Protein AF-0000000084979735 (afdb_homodimer)

Secondary structure (DSSP, 8-state):
----EEEEEES--HHHHHHHHHHHHHTTB-EEEEEEESSHHHHHHHHHHH--SEEEEE-TT--S-HHHHHHTTTTS--EEEEEESS--HHHHHHHHHHT--EEEEGGGGGG---HHHHHH-TT-B-STHHHHHHHHHHHHHHHHTT----HHHHHHHHHHTT-STT----------------/----EEEEEES--HHHHHHHHHHHHHTTB-EEEEEEESSHHHHHHHHHHH--SEEEEE-TT--S-HHHHHHTTTTS--EEEEEESS--HHHHHHHHHHT--EEEEGGGGGG---HHHHHH-TT-B-STHHHHHHHHHHHHHHHHTT----HHHHHHHHHHTT-STT----------------

Foldseek 3Di:
DQDAAAEEEELDALVLVLLLLLLCLVQQFHHQAYEYHDHLVRVVVVCVPGVGQEYEYEPAPHPDDVLVSLLVQLVDNHAYEYEHADDDPVRVVSCVVSVHDYYDYPVCSNVDNPVVVCVVRVRRHPPLSNLQSQLVNVVSVVVVVVHDCDPVNSVVSSVVVPNPPDPDPDNRNPHCHPPNPD/DQDAAAEEEELDALVLVLLLLLLCLVQQFHHQAYEYHDHLVRVVVVCVPRVGQEYEYEPAPHPDDVLVSLLVQLVDNHAYEYEHADDDPVRVVSCVVSVHDYYDYPVCSNVDNPVVVCVVRVRRHPPVSNLQSQLVNVVSVVVVVVHDCDPVNSVVSCVVVPNPPDPDPDNRNPHCHDPNPD

Sequence (364 aa):
MLKPIRLLFINVSKKNSIAILNKLIEKNFYINIVNTANNLEEAESFQYEYGYNLVFIDVSHIEEDVFKYINNFNDTEIIWYLLVDQPSYSFMREALQTGVDDVILNNMIKNESFDYLEKIFPDNKLDEALDVNAKLSMMLSNIRDHQEVDNYNIKNILRENGLYKDGRKYYISIVRIDNIVYMLKPIRLLFINVSKKNSIAILNKLIEKNFYINIVNTANNLEEAESFQYEYGYNLVFIDVSHIEEDVFKYINNFNDTEIIWYLLVDQPSYSFMREALQTGVDDVILNNMIKNESFDYLEKIFPDNKLDEALDVNAKLSMMLSNIRDHQEVDNYNIKNI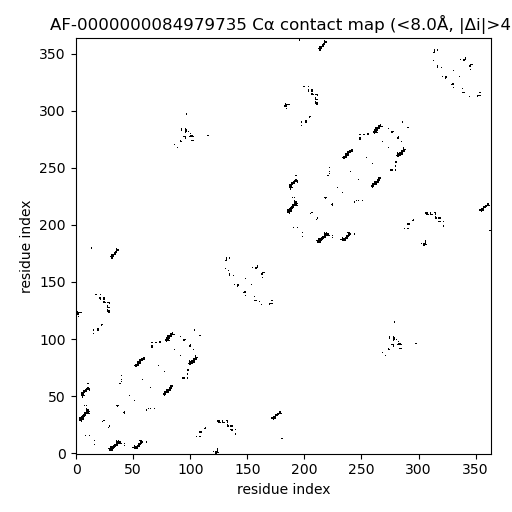LRENGLYKDGRKYYISIVRIDNIVY

Organism: NCBI:txid883114

Nearest PDB structures (foldseek):
  4le2-assembly3_B-2  TM=6.926E-01  e=1.291E-04  Bacillus subtilis subsp. subtilis str. 168
  7ssi-assembly1_C  TM=7.740E-01  e=9.974E-04  Bacillus subtilis subsp. subtilis str. 168
  5iul-assembly1_C  TM=6.660E-01  e=1.852E-04  Bacillus subtilis subsp. subtilis str. 168
  4ldz-assembly1_B  TM=5.872E-01  e=7.077E-05  Bacillus subtilis subsp. subtilis str. 168
  6m8o-assembly1_A  TM=7.819E-01  e=2.458E-03  Staphylococcus aureus

pLDDT: mean 73.72, std 22.9, range [22.72, 98.38]

Structure (mmCIF, N/CA/C/O backbone):
data_AF-0000000084979735-model_v1
#
loop_
_entity.id
_entity.type
_entity.pdbx_description
1 polymer 'Response regulatory domain-containing protein'
#
loop_
_atom_site.group_PDB
_atom_site.id
_atom_site.type_symbol
_atom_site.label_atom_id
_atom_site.label_alt_id
_atom_site.label_comp_id
_atom_site.label_asym_id
_atom_site.label_entity_id
_atom_site.label_seq_id
_atom_site.pdbx_PDB_ins_code
_atom_site.Cartn_x
_atom_site.Cartn_y
_atom_site.Cartn_z
_atom_site.occupancy
_atom_site.B_iso_or_equiv
_atom_site.auth_seq_id
_atom_site.auth_comp_id
_atom_site.auth_asym_id
_atom_site.auth_atom_id
_atom_site.pdbx_PDB_model_num
ATOM 1 N N . MET A 1 1 ? 17.828 -4.066 -19.078 1 46.69 1 MET A N 1
ATOM 2 C CA . MET A 1 1 ? 17.734 -5.523 -19.141 1 46.69 1 MET A CA 1
ATOM 3 C C . MET A 1 1 ? 16.391 -6.008 -18.609 1 46.69 1 MET A C 1
ATOM 5 O O . MET A 1 1 ? 15.875 -5.465 -17.625 1 46.69 1 MET A O 1
ATOM 9 N N . LEU A 1 2 ? 15.656 -6.793 -19.422 1 55.78 2 LEU A N 1
ATOM 10 C CA . LEU A 1 2 ? 14.328 -7.281 -19.047 1 55.78 2 LEU A CA 1
ATOM 11 C C . LEU A 1 2 ? 14.367 -8.016 -17.719 1 55.78 2 LEU A C 1
ATOM 13 O O . LEU A 1 2 ? 15.25 -8.852 -17.484 1 55.78 2 LEU A O 1
ATOM 17 N N . LYS A 1 3 ? 13.758 -7.5 -16.703 1 71.31 3 LYS A N 1
ATOM 18 C CA . LYS A 1 3 ? 13.641 -8.211 -15.438 1 71.31 3 LYS A CA 1
ATOM 19 C C . LYS A 1 3 ? 12.484 -9.195 -15.461 1 71.31 3 LYS A C 1
ATOM 21 O O . LYS A 1 3 ? 11.32 -8.797 -15.516 1 71.31 3 LYS A O 1
ATOM 26 N N . PRO A 1 4 ? 12.867 -10.578 -15.672 1 74.75 4 PRO A N 1
ATOM 27 C CA . PRO A 1 4 ? 11.797 -11.57 -15.75 1 74.75 4 PRO A CA 1
ATOM 28 C C . PRO A 1 4 ? 10.984 -11.664 -14.461 1 74.75 4 PRO A C 1
ATOM 30 O O . PRO A 1 4 ? 11.5 -11.383 -13.375 1 74.75 4 PRO A O 1
ATOM 33 N N . ILE A 1 5 ? 9.75 -12.039 -14.656 1 84.62 5 ILE A N 1
ATOM 34 C CA . ILE A 1 5 ? 8.891 -12.32 -13.508 1 84.62 5 ILE A CA 1
ATOM 35 C C . ILE A 1 5 ? 9.195 -13.727 -12.977 1 84.62 5 ILE A C 1
ATOM 37 O O . ILE A 1 5 ? 9.281 -14.68 -13.75 1 84.62 5 ILE A O 1
ATOM 41 N N . ARG A 1 6 ? 9.492 -13.781 -11.773 1 81.94 6 ARG A N 1
ATOM 42 C CA . ARG A 1 6 ? 9.562 -15.023 -11.008 1 81.94 6 ARG A CA 1
ATOM 43 C C . ARG A 1 6 ? 8.398 -15.141 -10.039 1 81.94 6 ARG A C 1
ATOM 45 O O . ARG A 1 6 ? 8.344 -14.422 -9.039 1 81.94 6 ARG A O 1
ATOM 52 N N . LEU A 1 7 ? 7.5 -16.109 -10.391 1 87.69 7 LEU A N 1
ATOM 53 C CA . LEU A 1 7 ? 6.148 -16.109 -9.844 1 87.69 7 LEU A CA 1
ATOM 54 C C . LEU A 1 7 ? 5.973 -17.25 -8.836 1 87.69 7 LEU A C 1
ATOM 56 O O . LEU A 1 7 ? 6.367 -18.391 -9.109 1 87.69 7 LEU A O 1
ATOM 60 N N . LEU A 1 8 ? 5.441 -16.906 -7.641 1 88.25 8 LEU A N 1
ATOM 61 C CA . LEU A 1 8 ? 5.094 -17.906 -6.633 1 88.25 8 LEU A CA 1
ATOM 62 C C . LEU A 1 8 ? 3.621 -17.797 -6.246 1 88.25 8 LEU A C 1
ATOM 64 O O . LEU A 1 8 ? 3.129 -16.703 -5.953 1 88.25 8 LEU A O 1
ATOM 68 N N . PHE A 1 9 ? 2.941 -18.938 -6.324 1 88.75 9 PHE A N 1
ATOM 69 C CA . PHE A 1 9 ? 1.599 -19.062 -5.773 1 88.75 9 PHE A CA 1
ATOM 70 C C . PHE A 1 9 ? 1.635 -19.75 -4.418 1 88.75 9 PHE A C 1
ATOM 72 O O . PHE A 1 9 ? 2.211 -20.844 -4.285 1 88.75 9 PHE A O 1
ATOM 79 N N . ILE A 1 10 ? 0.975 -19.125 -3.404 1 92.75 10 ILE A N 1
ATOM 80 C CA . ILE A 1 10 ? 0.89 -19.75 -2.088 1 92.75 10 ILE A CA 1
ATOM 81 C C . ILE A 1 10 ? -0.568 -20.062 -1.761 1 92.75 10 ILE A C 1
ATOM 83 O O . ILE A 1 10 ? -1.386 -19.156 -1.599 1 92.75 10 ILE A O 1
ATOM 87 N N . ASN A 1 11 ? -0.952 -21.359 -1.696 1 92 11 ASN A N 1
ATOM 88 C CA . ASN A 1 11 ? -2.281 -21.844 -1.346 1 92 11 ASN A CA 1
ATOM 89 C C . ASN A 1 11 ? -3.326 -21.406 -2.371 1 92 11 ASN A C 1
ATOM 91 O O . ASN A 1 11 ? -4.488 -21.203 -2.027 1 92 11 ASN A O 1
ATOM 95 N N . VAL A 1 12 ? -2.873 -21.141 -3.555 1 89.31 12 VAL A N 1
ATOM 96 C CA . VAL A 1 12 ? -3.793 -20.734 -4.613 1 89.31 12 VAL A CA 1
ATOM 97 C C . VAL A 1 12 ? -4.289 -21.969 -5.359 1 89.31 12 VAL A C 1
ATOM 99 O O . VAL A 1 12 ? -3.51 -22.891 -5.66 1 89.31 12 VAL A O 1
ATOM 102 N N . SER A 1 13 ? -5.559 -22.031 -5.551 1 84.88 13 SER A N 1
ATOM 103 C CA . SER A 1 13 ? -6.109 -23.188 -6.246 1 84.88 13 SER A CA 1
ATOM 104 C C . SER A 1 13 ? -5.562 -23.297 -7.668 1 84.88 13 SER A C 1
ATOM 106 O O . SER A 1 13 ? -5.16 -22.297 -8.258 1 84.88 13 SER A O 1
ATOM 108 N N . LYS A 1 14 ? -5.641 -24.469 -8.133 1 78.06 14 LYS A N 1
ATOM 109 C CA . LYS A 1 14 ? -5.23 -24.703 -9.516 1 78.06 14 LYS A CA 1
ATOM 110 C C . LYS A 1 14 ? -6.02 -23.828 -10.484 1 78.06 14 LYS A C 1
ATOM 112 O O . LYS A 1 14 ? -5.438 -23.188 -11.367 1 78.06 14 LYS A O 1
ATOM 117 N N . LYS A 1 15 ? -7.262 -23.828 -10.242 1 81 15 LYS A N 1
ATOM 118 C CA . LYS A 1 15 ? -8.133 -23.031 -11.102 1 81 15 LYS A CA 1
ATOM 119 C C . LYS A 1 15 ? -7.695 -21.578 -11.141 1 81 15 LYS A C 1
ATOM 121 O O . LYS A 1 15 ? -7.512 -21 -12.211 1 81 15 LYS A O 1
ATOM 126 N N . ASN A 1 16 ? -7.461 -21.016 -9.977 1 88.81 16 ASN A N 1
ATOM 127 C CA . ASN A 1 16 ? -7.109 -19.609 -9.898 1 88.81 16 ASN A CA 1
ATOM 128 C C . ASN A 1 16 ? -5.691 -19.344 -10.406 1 88.81 16 ASN A C 1
ATOM 130 O O . ASN A 1 16 ? -5.438 -18.344 -11.07 1 88.81 16 ASN A O 1
ATOM 134 N N . SER A 1 17 ? -4.762 -20.234 -10.117 1 83.56 17 SER A N 1
ATOM 135 C CA . SER A 1 17 ? -3.395 -20.078 -10.602 1 83.56 17 SER A CA 1
ATOM 136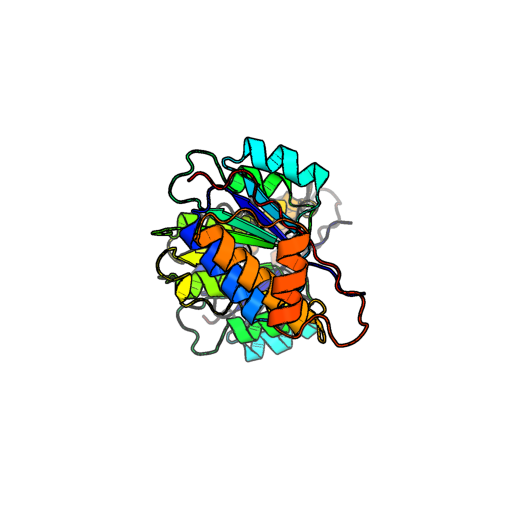 C C . SER A 1 17 ? -3.338 -20.094 -12.125 1 83.56 17 SER A C 1
ATOM 138 O O . SER A 1 17 ? -2.646 -19.281 -12.742 1 83.56 17 SER A O 1
ATOM 140 N N . ILE A 1 18 ? -4.109 -20.938 -12.758 1 77.19 18 ILE A N 1
ATOM 141 C CA . ILE A 1 18 ? -4.156 -21.047 -14.219 1 77.19 18 ILE A CA 1
ATOM 142 C C . ILE A 1 18 ? -4.785 -19.797 -14.805 1 77.19 18 ILE A C 1
ATOM 144 O O . ILE A 1 18 ? -4.277 -19.234 -15.789 1 77.19 18 ILE A O 1
ATOM 148 N N . ALA A 1 19 ? -5.859 -19.391 -14.172 1 82.38 19 ALA A N 1
ATOM 149 C CA . ALA A 1 19 ? -6.523 -18.188 -14.648 1 82.38 19 ALA A CA 1
ATOM 150 C C . ALA A 1 19 ? -5.578 -16.984 -14.625 1 82.38 19 ALA A C 1
ATOM 152 O O . ALA A 1 19 ? -5.504 -16.219 -15.594 1 82.38 19 ALA A O 1
ATOM 153 N N . ILE A 1 20 ? -4.809 -16.828 -13.547 1 89.12 20 ILE A N 1
ATOM 154 C CA . ILE A 1 20 ? -3.877 -15.719 -13.398 1 89.12 20 ILE A CA 1
ATOM 155 C C . ILE A 1 20 ? -2.744 -15.852 -14.414 1 89.12 20 ILE A C 1
ATOM 157 O O . ILE A 1 20 ? -2.416 -14.891 -15.109 1 89.12 20 ILE A O 1
ATOM 161 N N . LEU A 1 21 ? -2.271 -16.984 -14.508 1 80.69 21 LEU A N 1
ATOM 162 C CA . LEU A 1 21 ? -1.17 -17.234 -15.43 1 80.69 21 LEU A CA 1
ATOM 163 C C . LEU A 1 21 ? -1.592 -16.938 -16.875 1 80.69 21 LEU A C 1
ATOM 165 O O . LEU A 1 21 ? -0.856 -16.281 -17.609 1 80.69 21 LEU A O 1
ATOM 169 N N . ASN A 1 22 ? -2.752 -17.438 -17.219 1 76.38 22 ASN A N 1
ATOM 170 C CA . ASN A 1 22 ? -3.258 -17.188 -18.562 1 76.38 22 ASN A CA 1
ATOM 171 C C . ASN A 1 22 ? -3.326 -15.688 -18.859 1 76.38 22 ASN A C 1
ATOM 173 O O . ASN A 1 22 ? -2.934 -15.242 -19.938 1 76.38 22 ASN A O 1
ATOM 177 N N . LYS A 1 23 ? -3.791 -14.961 -17.906 1 83.19 23 LYS A N 1
ATOM 178 C CA . LYS A 1 23 ? -3.908 -13.516 -18.078 1 83.19 23 LYS A CA 1
ATOM 179 C C . LYS A 1 23 ? -2.535 -12.867 -18.219 1 83.19 23 LYS A C 1
ATOM 181 O O . LYS A 1 23 ? -2.348 -11.969 -19.047 1 83.19 23 LYS A O 1
ATOM 186 N N . LEU A 1 24 ? -1.623 -13.305 -17.422 1 83.5 24 LEU A N 1
ATOM 187 C CA . LEU A 1 24 ? -0.278 -12.742 -17.484 1 83.5 24 LEU A CA 1
ATOM 188 C C . LEU A 1 24 ? 0.38 -13.055 -18.828 1 83.5 24 LEU A C 1
ATOM 190 O O . LEU A 1 24 ? 1.052 -12.203 -19.406 1 83.5 24 LEU A O 1
ATOM 194 N N . ILE A 1 25 ? 0.119 -14.219 -19.297 1 74.56 25 ILE A N 1
ATOM 195 C CA . ILE A 1 25 ? 0.654 -14.633 -20.578 1 74.56 25 ILE A CA 1
ATOM 196 C C . ILE A 1 25 ? 0.014 -13.812 -21.703 1 74.56 25 ILE A C 1
ATOM 198 O O . ILE A 1 25 ? 0.705 -13.336 -22.594 1 74.56 25 ILE A O 1
ATOM 202 N N . GLU A 1 26 ? -1.288 -13.703 -21.625 1 73.88 26 GLU A N 1
ATOM 203 C CA . GLU A 1 26 ? -2.012 -12.914 -22.625 1 73.88 26 GLU A CA 1
ATOM 204 C C . GLU A 1 26 ? -1.469 -11.492 -22.688 1 73.88 26 GLU A C 1
ATOM 206 O O . GLU A 1 26 ? -1.464 -10.875 -23.766 1 73.88 26 GLU A O 1
ATOM 211 N N . LYS A 1 27 ? -0.955 -11.008 -21.594 1 80.75 27 LYS A N 1
ATOM 212 C CA . LYS A 1 27 ? -0.423 -9.648 -21.531 1 80.75 27 LYS A CA 1
ATOM 213 C C . LYS A 1 27 ? 1.045 -9.617 -21.938 1 80.75 27 LYS A C 1
ATOM 215 O O . LYS A 1 27 ? 1.684 -8.562 -21.906 1 80.75 27 LYS A O 1
ATOM 220 N N . ASN A 1 28 ? 1.572 -10.719 -22.25 1 75.38 28 ASN A N 1
ATOM 221 C CA . ASN A 1 28 ? 2.922 -10.883 -22.781 1 75.38 28 ASN A CA 1
ATOM 222 C C . ASN A 1 28 ? 3.98 -10.57 -21.719 1 75.38 28 ASN A C 1
ATOM 224 O O . ASN A 1 28 ? 5.02 -9.992 -22.031 1 75.38 28 ASN A O 1
ATOM 228 N N . PHE A 1 29 ? 3.717 -10.898 -20.484 1 79.94 29 PHE A N 1
ATOM 229 C CA . PHE A 1 29 ? 4.738 -10.789 -19.453 1 79.94 29 PHE A CA 1
ATOM 230 C C . PHE A 1 29 ? 5.793 -11.875 -19.625 1 79.94 29 PHE A C 1
ATOM 232 O O . PHE A 1 29 ? 5.469 -13.023 -19.938 1 79.94 29 PHE A O 1
ATOM 239 N N . TYR A 1 30 ? 7.02 -11.531 -19.469 1 74.38 30 TYR A N 1
ATOM 240 C CA . TYR A 1 30 ? 8.102 -12.508 -19.438 1 74.38 30 TYR A CA 1
ATOM 241 C C . TYR A 1 30 ? 8.211 -13.172 -18.078 1 74.38 30 TYR A C 1
ATOM 243 O O . TYR A 1 30 ? 8.641 -12.547 -17.109 1 74.38 30 TYR A O 1
ATOM 251 N N . ILE A 1 31 ? 7.754 -14.438 -18.078 1 76.06 31 ILE A N 1
ATOM 252 C CA . ILE A 1 31 ? 7.758 -15.219 -16.859 1 76.06 31 ILE A CA 1
ATOM 253 C C . ILE A 1 31 ? 8.742 -16.375 -16.984 1 76.06 31 ILE A C 1
ATOM 255 O O . ILE A 1 31 ? 8.617 -17.219 -17.891 1 76.06 31 ILE A O 1
ATOM 259 N N . ASN A 1 32 ? 9.688 -16.422 -16.078 1 66.62 32 ASN A N 1
ATOM 260 C CA . ASN A 1 32 ? 10.688 -17.453 -16.266 1 66.62 32 ASN A CA 1
ATOM 261 C C . ASN A 1 32 ? 10.586 -18.547 -15.219 1 66.62 32 ASN A C 1
ATOM 263 O O . ASN A 1 32 ? 11.102 -19.656 -15.406 1 66.62 32 ASN A O 1
ATOM 267 N N . ILE A 1 33 ? 9.977 -18.203 -14.031 1 69.69 33 ILE A N 1
ATOM 268 C CA . ILE A 1 33 ? 9.773 -19.188 -12.977 1 69.69 33 ILE A CA 1
ATOM 269 C C . ILE A 1 33 ? 8.336 -19.094 -12.453 1 69.69 33 ILE A C 1
ATOM 271 O O . ILE A 1 33 ? 7.805 -18 -12.266 1 69.69 33 ILE A O 1
ATOM 275 N N . VAL A 1 34 ? 7.711 -20.266 -12.391 1 79.06 34 VAL A N 1
ATOM 276 C CA . VAL A 1 34 ? 6.414 -20.375 -11.727 1 79.06 34 VAL A CA 1
ATOM 277 C C . VAL A 1 34 ? 6.438 -21.531 -10.742 1 79.06 34 VAL A C 1
ATOM 279 O O . VAL A 1 34 ? 6.711 -22.672 -11.125 1 79.06 34 VAL A O 1
ATOM 282 N N . ASN A 1 35 ? 6.18 -21.234 -9.445 1 77.06 35 ASN A N 1
ATOM 283 C CA . ASN A 1 35 ? 6.078 -22.281 -8.43 1 77.06 35 ASN A CA 1
ATOM 284 C C . ASN A 1 35 ? 4.832 -22.125 -7.566 1 77.06 35 ASN A C 1
ATOM 286 O O . ASN A 1 35 ? 4.25 -21.031 -7.516 1 77.06 35 ASN A O 1
ATOM 290 N N . THR A 1 36 ? 4.441 -23.266 -7.012 1 81.75 36 THR A N 1
ATOM 291 C CA . THR A 1 36 ? 3.332 -23.266 -6.066 1 81.75 36 THR A CA 1
ATOM 292 C C . THR A 1 36 ? 3.779 -23.812 -4.711 1 81.75 36 THR A C 1
ATOM 294 O O . THR A 1 36 ? 4.562 -24.766 -4.648 1 81.75 36 THR A O 1
ATOM 297 N N . ALA A 1 37 ? 3.363 -23.156 -3.656 1 82.94 37 ALA A N 1
ATOM 298 C CA . ALA A 1 37 ? 3.535 -23.656 -2.291 1 82.94 37 ALA A CA 1
ATOM 299 C C . ALA A 1 37 ? 2.184 -23.891 -1.619 1 82.94 37 ALA A C 1
ATOM 301 O O . ALA A 1 37 ? 1.257 -23.094 -1.783 1 82.94 37 ALA A O 1
ATOM 302 N N . ASN A 1 38 ? 2.135 -24.891 -0.816 1 82.06 38 ASN A N 1
ATOM 303 C CA . ASN A 1 38 ? 0.86 -25.266 -0.214 1 82.06 38 ASN A CA 1
ATOM 304 C C . ASN A 1 38 ? 0.655 -24.594 1.135 1 82.06 38 ASN A C 1
ATOM 306 O O . ASN A 1 38 ? -0.429 -24.656 1.716 1 82.06 38 ASN A O 1
ATOM 310 N N . ASN A 1 39 ? 1.63 -24.031 1.675 1 88.56 39 ASN A N 1
ATOM 311 C CA . ASN A 1 39 ? 1.581 -23.297 2.926 1 88.56 39 ASN A CA 1
ATOM 312 C C . ASN A 1 39 ? 2.734 -22.297 3.031 1 88.56 39 ASN A C 1
ATOM 314 O O . ASN A 1 39 ? 3.617 -22.266 2.17 1 88.56 39 ASN A O 1
ATOM 318 N N . LEU A 1 40 ? 2.768 -21.5 4.078 1 93.81 40 LEU A N 1
ATOM 319 C CA . LEU A 1 40 ? 3.754 -20.438 4.23 1 93.81 40 LEU A CA 1
ATOM 320 C C . LEU A 1 40 ? 5.133 -21 4.523 1 93.81 40 LEU A C 1
ATOM 322 O O . LEU A 1 40 ? 6.148 -20.453 4.098 1 93.81 40 LEU A O 1
ATOM 326 N N . GLU A 1 41 ? 5.113 -22.109 5.227 1 88.25 41 GLU A N 1
ATOM 327 C CA . GLU A 1 41 ? 6.391 -22.734 5.543 1 88.25 41 GLU A CA 1
ATOM 328 C C . GLU A 1 41 ? 7.105 -23.203 4.281 1 88.25 41 GLU A C 1
ATOM 330 O O . GLU A 1 41 ? 8.289 -22.922 4.09 1 88.25 41 GLU A O 1
ATOM 335 N N . GLU A 1 42 ? 6.426 -23.891 3.451 1 84.31 42 GLU A N 1
ATOM 336 C CA . GLU A 1 42 ? 6.973 -24.328 2.17 1 84.31 42 GLU A CA 1
ATOM 337 C C . GLU A 1 42 ? 7.395 -23.141 1.314 1 84.31 42 GLU A C 1
ATOM 339 O O . GLU A 1 42 ? 8.453 -23.172 0.685 1 84.31 42 GLU A O 1
ATOM 344 N N . ALA A 1 43 ? 6.605 -22.094 1.335 1 90.06 43 ALA A N 1
ATOM 345 C CA . ALA A 1 43 ? 6.898 -20.891 0.564 1 90.06 43 ALA A CA 1
ATOM 346 C C . ALA A 1 43 ? 8.203 -20.25 1.027 1 90.06 43 ALA A C 1
ATOM 348 O O . ALA A 1 43 ? 9 -19.797 0.207 1 90.06 43 ALA A O 1
ATOM 349 N N . GLU A 1 44 ? 8.391 -20.188 2.326 1 89.44 44 GLU A N 1
ATOM 350 C CA . GLU A 1 44 ? 9.609 -19.594 2.885 1 89.44 44 GLU A CA 1
ATOM 351 C C . GLU A 1 44 ? 10.852 -20.328 2.404 1 89.44 44 GLU A C 1
ATOM 353 O O . GLU A 1 44 ? 11.867 -19.703 2.086 1 89.44 44 GLU A O 1
ATOM 358 N N . SER A 1 45 ? 10.789 -21.609 2.309 1 82.62 45 SER A N 1
ATOM 359 C CA . SER A 1 45 ? 11.914 -22.422 1.831 1 82.62 45 SER A CA 1
ATOM 360 C C . SER A 1 45 ? 12.234 -22.109 0.372 1 82.62 45 SER A C 1
ATOM 362 O O . SER A 1 45 ? 13.398 -22.062 -0.018 1 82.62 45 SER A O 1
ATOM 364 N N . PHE A 1 46 ? 11.203 -21.781 -0.448 1 81.62 46 PHE A N 1
ATOM 365 C CA . PHE A 1 46 ? 11.359 -21.484 -1.866 1 81.62 46 PHE A CA 1
ATOM 366 C C . PHE A 1 46 ? 11.938 -20.094 -2.062 1 81.62 46 PHE A C 1
ATOM 368 O O . PHE A 1 46 ? 12.734 -19.875 -2.979 1 81.62 46 PHE A O 1
ATOM 375 N N . GLN A 1 47 ? 11.523 -19.125 -1.285 1 79.81 47 GLN A N 1
ATOM 376 C CA . GLN A 1 47 ? 11.859 -17.719 -1.479 1 79.81 47 GLN A CA 1
ATOM 377 C C . GLN A 1 47 ? 13.367 -17.5 -1.419 1 79.81 47 GLN A C 1
ATOM 379 O O . GLN A 1 47 ? 13.914 -16.719 -2.197 1 79.81 47 GLN A O 1
ATOM 384 N N . TYR A 1 48 ? 14 -18.125 -0.621 1 76.5 48 TYR A N 1
ATOM 385 C CA . TYR A 1 48 ? 15.445 -18 -0.473 1 76.5 48 TYR A CA 1
ATOM 386 C C . TYR A 1 48 ? 16.172 -18.641 -1.655 1 76.5 48 TYR A C 1
ATOM 388 O O . TYR A 1 48 ? 17.281 -18.219 -2.01 1 76.5 48 TYR A O 1
ATOM 396 N N . GLU A 1 49 ? 15.539 -19.516 -2.357 1 71 49 GLU A N 1
ATOM 397 C CA . GLU A 1 49 ? 16.172 -20.297 -3.422 1 71 49 GLU A CA 1
ATOM 398 C C . GLU A 1 49 ? 15.977 -19.625 -4.781 1 71 49 GLU A C 1
ATOM 400 O O . GLU A 1 49 ? 16.906 -19.594 -5.602 1 71 49 GLU A O 1
ATOM 405 N N . TYR A 1 50 ? 14.82 -18.984 -5.016 1 74.75 50 TYR A N 1
ATOM 406 C CA . TYR A 1 50 ? 14.477 -18.641 -6.395 1 74.75 50 TYR A CA 1
ATOM 407 C C . TYR A 1 50 ? 14.312 -17.141 -6.551 1 74.75 50 TYR A C 1
ATOM 409 O O . TYR A 1 50 ? 14.25 -16.625 -7.672 1 74.75 50 TYR A O 1
ATOM 417 N N . GLY A 1 51 ? 14.219 -16.391 -5.52 1 81.12 51 GLY A N 1
ATOM 418 C CA . GLY A 1 51 ? 14.156 -14.938 -5.598 1 81.12 51 GLY A CA 1
ATOM 419 C C . GLY A 1 51 ? 12.898 -14.438 -6.281 1 81.12 51 GLY A C 1
ATOM 420 O O . GLY A 1 51 ? 12.969 -13.625 -7.203 1 81.12 51 GLY A O 1
ATOM 421 N N . TYR A 1 52 ? 11.781 -14.898 -5.902 1 88.5 52 TYR A N 1
ATOM 422 C CA . TYR A 1 52 ? 10.508 -14.477 -6.465 1 88.5 52 TYR A CA 1
ATOM 423 C C . TYR A 1 52 ? 10.336 -12.961 -6.355 1 88.5 52 TYR A C 1
ATOM 425 O O . TYR A 1 52 ? 10.766 -12.352 -5.371 1 88.5 52 TYR A O 1
ATOM 433 N N . ASN A 1 53 ? 9.719 -12.43 -7.41 1 93.5 53 ASN A N 1
ATOM 434 C CA . ASN A 1 53 ? 9.469 -10.992 -7.352 1 93.5 53 ASN A CA 1
ATOM 435 C C . ASN A 1 53 ? 7.984 -10.672 -7.516 1 93.5 53 ASN A C 1
ATOM 437 O O . ASN A 1 53 ? 7.586 -9.508 -7.48 1 93.5 53 ASN A O 1
ATOM 441 N N . LEU A 1 54 ? 7.176 -11.68 -7.727 1 95.62 54 LEU A N 1
ATOM 442 C CA . LEU A 1 54 ? 5.719 -11.586 -7.738 1 95.62 54 LEU A CA 1
ATOM 443 C C . LEU A 1 54 ? 5.09 -12.773 -7.012 1 95.62 54 LEU A C 1
ATOM 445 O O . LEU A 1 54 ? 5.352 -13.922 -7.359 1 95.62 54 LEU A O 1
ATOM 449 N N . VAL A 1 55 ? 4.273 -12.5 -5.996 1 96.25 55 VAL A N 1
ATOM 450 C CA . VAL A 1 55 ? 3.705 -13.57 -5.172 1 96.25 55 VAL A CA 1
ATOM 451 C C . VAL A 1 55 ? 2.201 -13.359 -5.016 1 96.25 55 VAL A C 1
ATOM 453 O O . VAL A 1 55 ? 1.753 -12.25 -4.707 1 96.25 55 VAL A O 1
ATOM 456 N N . PHE A 1 56 ? 1.457 -14.414 -5.32 1 96.62 56 PHE A N 1
ATOM 457 C CA . PHE A 1 56 ? 0.032 -14.461 -5.016 1 96.62 56 PHE A CA 1
ATOM 458 C C . PHE A 1 56 ? -0.236 -15.375 -3.82 1 96.62 56 PHE A C 1
ATOM 460 O O . PHE A 1 56 ? 0.267 -16.5 -3.764 1 96.62 56 PHE A O 1
ATOM 467 N N . ILE A 1 57 ? -1.04 -14.906 -2.836 1 97.75 57 ILE A N 1
ATOM 468 C CA . ILE A 1 57 ? -1.43 -15.703 -1.678 1 97.75 57 ILE A CA 1
ATOM 469 C C . ILE A 1 57 ? -2.951 -15.734 -1.564 1 97.75 57 ILE A C 1
ATOM 471 O O . ILE A 1 57 ? -3.605 -14.688 -1.55 1 97.75 57 ILE A O 1
ATOM 475 N N . ASP A 1 58 ? -3.482 -16.891 -1.58 1 97.38 58 ASP A N 1
ATOM 476 C CA . ASP A 1 58 ? -4.887 -17.031 -1.205 1 97.38 58 ASP A CA 1
ATOM 477 C C . ASP A 1 58 ? -5.047 -17.078 0.313 1 97.38 58 ASP A C 1
ATOM 479 O O . ASP A 1 58 ? -4.703 -18.078 0.943 1 97.38 58 ASP A O 1
ATOM 483 N N . VAL A 1 59 ? -5.664 -16.031 0.898 1 96.88 59 VAL A N 1
ATOM 484 C CA . VAL A 1 59 ? -5.656 -15.867 2.35 1 96.88 59 VAL A CA 1
ATOM 485 C C . VAL A 1 59 ? -6.961 -16.406 2.934 1 96.88 59 VAL A C 1
ATOM 487 O O . VAL A 1 59 ? -7.125 -16.469 4.156 1 96.88 59 VAL A O 1
ATOM 490 N N . SER A 1 60 ? -7.926 -16.734 2.17 1 90.25 60 SER A N 1
ATOM 491 C CA . SER A 1 60 ? -9.258 -17.094 2.65 1 90.25 60 SER A CA 1
ATOM 492 C C . SER A 1 60 ? -9.227 -18.359 3.492 1 90.25 60 SER A C 1
ATOM 494 O O . SER A 1 60 ? -10 -18.516 4.438 1 90.25 60 SER A O 1
ATOM 496 N N . HIS A 1 61 ? -8.281 -19.281 3.359 1 82.44 61 HIS A N 1
ATOM 497 C CA . HIS A 1 61 ? -8.281 -20.531 4.117 1 82.44 61 HIS A CA 1
ATOM 498 C C . HIS A 1 61 ? -6.934 -20.766 4.797 1 82.44 61 HIS A C 1
ATOM 500 O O . HIS A 1 61 ? -6.523 -21.906 4.996 1 82.44 61 HIS A O 1
ATOM 506 N N . ILE A 1 62 ? -6.254 -19.734 5 1 87.19 62 ILE A N 1
ATOM 507 C CA . ILE A 1 62 ? -4.984 -19.828 5.711 1 87.19 62 ILE A CA 1
ATOM 508 C C . ILE A 1 62 ? -5.172 -19.406 7.164 1 87.19 62 ILE A C 1
ATOM 510 O O . ILE A 1 62 ? -5.789 -18.375 7.441 1 87.19 62 ILE A O 1
ATOM 514 N N . GLU A 1 63 ? -4.781 -20.156 8.125 1 81.81 63 GLU A N 1
ATOM 515 C CA . GLU A 1 63 ? -4.898 -19.844 9.547 1 81.81 63 GLU A CA 1
ATOM 516 C C . GLU A 1 63 ? -3.73 -18.984 10.023 1 81.81 63 GLU A C 1
ATOM 518 O O . GLU A 1 63 ? -3.869 -18.219 10.969 1 81.81 63 GLU A O 1
ATOM 523 N N . GLU A 1 64 ? -2.623 -19.078 9.305 1 88.56 64 GLU A N 1
ATOM 524 C CA . GLU A 1 64 ? -1.414 -18.359 9.695 1 88.56 64 GLU A CA 1
ATOM 525 C C . GLU A 1 64 ? -1.559 -16.859 9.453 1 88.56 64 GLU A C 1
ATOM 527 O O . GLU A 1 64 ? -2.424 -16.422 8.68 1 88.56 64 GLU A O 1
ATOM 532 N N . ASP A 1 65 ? -0.742 -16.094 10.141 1 94.06 65 ASP A N 1
ATOM 533 C CA . ASP A 1 65 ? -0.706 -14.648 9.977 1 94.06 65 ASP A CA 1
ATOM 534 C C . ASP A 1 65 ? 0.065 -14.258 8.719 1 94.06 65 ASP A C 1
ATOM 536 O O . ASP A 1 65 ? 1.287 -14.102 8.758 1 94.06 65 ASP A O 1
ATOM 540 N N . VAL A 1 66 ? -0.628 -14.07 7.703 1 96.88 66 VAL A N 1
ATOM 541 C CA . VAL A 1 66 ? -0.066 -13.781 6.387 1 96.88 66 VAL A CA 1
ATOM 542 C C . VAL A 1 66 ? 0.7 -12.461 6.434 1 96.88 66 VAL A C 1
ATOM 544 O O . VAL A 1 66 ? 1.748 -12.32 5.801 1 96.88 66 VAL A O 1
ATOM 547 N N . PHE A 1 67 ? 0.212 -11.531 7.211 1 97.38 67 PHE A N 1
ATOM 548 C CA . PHE A 1 67 ? 0.864 -10.227 7.273 1 97.38 67 PHE A CA 1
ATOM 549 C C . PHE A 1 67 ? 2.207 -10.328 7.988 1 97.38 67 PHE A C 1
ATOM 551 O O . PHE A 1 67 ? 3.172 -9.664 7.602 1 97.38 67 PHE A O 1
ATOM 558 N N . LYS A 1 68 ? 2.227 -11.133 8.984 1 96 68 LYS A N 1
ATOM 559 C CA . LYS A 1 68 ? 3.506 -11.406 9.633 1 96 68 LYS A CA 1
ATOM 560 C C . LYS A 1 68 ? 4.496 -12.031 8.656 1 96 68 LYS A C 1
ATOM 562 O O . LYS A 1 68 ? 5.676 -11.672 8.641 1 96 68 LYS A O 1
ATOM 567 N N . TYR A 1 69 ? 4.016 -13 7.91 1 95.94 69 TYR A N 1
ATOM 568 C CA . TYR A 1 69 ? 4.832 -13.648 6.887 1 95.94 69 TYR A CA 1
ATOM 569 C C . TYR A 1 69 ? 5.395 -12.625 5.91 1 95.94 69 TYR A C 1
ATOM 571 O O . TYR A 1 69 ? 6.602 -12.609 5.645 1 95.94 69 TYR A O 1
ATOM 579 N N . ILE A 1 70 ? 4.562 -11.711 5.371 1 96.75 70 ILE A N 1
ATOM 580 C CA . ILE A 1 70 ? 4.957 -10.719 4.383 1 96.75 70 ILE A CA 1
ATOM 581 C C . ILE A 1 70 ? 5.961 -9.75 5 1 96.75 70 ILE A C 1
ATOM 583 O O . ILE A 1 70 ? 6.93 -9.344 4.348 1 96.75 70 ILE A O 1
ATOM 587 N N . ASN A 1 71 ? 5.773 -9.422 6.254 1 95.38 71 ASN A N 1
ATOM 588 C CA . ASN A 1 71 ? 6.637 -8.477 6.961 1 95.38 71 ASN A CA 1
ATOM 589 C C . ASN A 1 71 ? 8.078 -8.984 7.031 1 95.38 71 ASN A C 1
ATOM 591 O O . ASN A 1 71 ? 9.016 -8.188 7.133 1 95.38 71 ASN A O 1
ATOM 595 N N . ASN A 1 72 ? 8.25 -10.266 6.969 1 93.25 72 ASN A N 1
ATOM 596 C CA . ASN A 1 72 ? 9.586 -10.844 6.984 1 93.25 72 ASN A CA 1
ATOM 597 C C . ASN A 1 72 ? 10.375 -10.477 5.73 1 93.25 72 ASN A C 1
ATOM 599 O O . ASN A 1 72 ? 11.594 -10.625 5.691 1 93.25 72 ASN A O 1
ATOM 603 N N . PHE A 1 73 ? 9.664 -9.93 4.742 1 93.25 73 PHE A N 1
ATOM 604 C CA . PHE A 1 73 ? 10.305 -9.625 3.465 1 93.25 73 PHE A CA 1
ATOM 605 C C . PHE A 1 73 ? 10.219 -8.133 3.158 1 93.25 73 PHE A C 1
ATOM 607 O O . PHE A 1 73 ? 10.258 -7.734 1.994 1 93.25 73 PHE A O 1
ATOM 614 N N . ASN A 1 74 ? 10.062 -7.281 4.148 1 88.94 74 ASN A N 1
ATOM 615 C CA . ASN A 1 74 ? 9.844 -5.848 3.988 1 88.94 74 ASN A CA 1
ATOM 616 C C . ASN A 1 74 ? 11.055 -5.156 3.379 1 88.94 74 ASN A C 1
ATOM 618 O O . ASN A 1 74 ? 10.953 -4.035 2.885 1 88.94 74 ASN A O 1
ATOM 622 N N . ASP A 1 75 ? 12.164 -5.785 3.361 1 88.19 75 ASP A N 1
ATOM 623 C CA . ASP A 1 75 ? 13.375 -5.215 2.783 1 88.19 75 ASP A CA 1
ATOM 624 C C . ASP A 1 75 ? 13.531 -5.629 1.323 1 88.19 75 ASP A C 1
ATOM 626 O O . ASP A 1 75 ? 14.547 -5.324 0.694 1 88.19 75 ASP A O 1
ATOM 630 N N . THR A 1 76 ? 12.539 -6.273 0.788 1 90.38 76 THR A N 1
ATOM 631 C CA . THR A 1 76 ? 12.586 -6.73 -0.596 1 90.38 76 THR A CA 1
ATOM 632 C C . THR A 1 76 ? 11.625 -5.922 -1.465 1 90.38 76 THR A C 1
ATOM 634 O O . THR A 1 76 ? 10.859 -5.105 -0.955 1 90.38 76 THR A O 1
ATOM 637 N N . GLU A 1 77 ? 11.742 -6.152 -2.752 1 90.94 77 GLU A N 1
ATOM 638 C CA . GLU A 1 77 ? 10.875 -5.465 -3.705 1 90.94 77 GLU A CA 1
ATOM 639 C C . GLU A 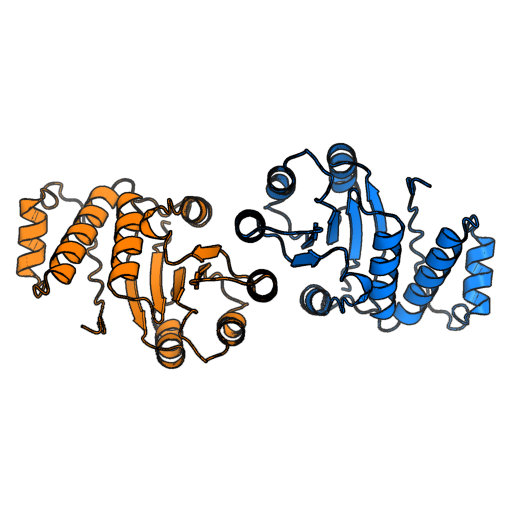1 77 ? 9.797 -6.395 -4.238 1 90.94 77 GLU A C 1
ATOM 641 O O . GLU A 1 77 ? 9.25 -6.168 -5.32 1 90.94 77 GLU A O 1
ATOM 646 N N . ILE A 1 78 ? 9.547 -7.402 -3.486 1 95.94 78 ILE A N 1
ATOM 647 C CA . ILE A 1 78 ? 8.547 -8.375 -3.918 1 95.94 78 ILE A CA 1
ATOM 648 C C . ILE A 1 78 ? 7.188 -7.695 -4.039 1 95.94 78 ILE A C 1
ATOM 650 O O . ILE A 1 78 ? 6.805 -6.895 -3.182 1 95.94 78 ILE A O 1
ATOM 654 N N . ILE A 1 79 ? 6.492 -8 -5.133 1 97.06 79 ILE A N 1
ATOM 655 C CA . ILE A 1 79 ? 5.117 -7.559 -5.344 1 97.06 79 ILE A CA 1
ATOM 656 C C . ILE A 1 79 ? 4.152 -8.586 -4.758 1 97.06 79 ILE A C 1
ATOM 658 O O . ILE A 1 79 ? 4.18 -9.758 -5.137 1 97.06 79 ILE A O 1
ATOM 662 N N . TRP A 1 80 ? 3.287 -8.133 -3.832 1 97.88 80 TRP A N 1
ATOM 663 C CA . TRP A 1 80 ? 2.395 -9.031 -3.107 1 97.88 80 TRP A CA 1
ATOM 664 C C . TRP A 1 80 ? 0.95 -8.836 -3.557 1 97.88 80 TRP A C 1
ATOM 666 O O . TRP A 1 80 ? 0.414 -7.727 -3.492 1 97.88 80 TRP A O 1
ATOM 676 N N . TYR A 1 81 ? 0.4 -9.906 -4.016 1 98.38 81 TYR A N 1
ATOM 677 C CA . TYR A 1 81 ? -1.03 -9.961 -4.293 1 98.38 81 TYR A CA 1
ATOM 678 C C . TYR A 1 81 ? -1.738 -10.898 -3.318 1 98.38 81 TYR A C 1
ATOM 680 O O . TYR A 1 81 ? -1.328 -12.047 -3.139 1 98.38 81 TYR A O 1
ATOM 688 N N . LEU A 1 82 ? -2.793 -10.391 -2.664 1 98.38 82 LEU A N 1
ATOM 689 C CA . LEU A 1 82 ? -3.625 -11.242 -1.827 1 98.38 82 LEU A CA 1
ATOM 690 C C . LEU A 1 82 ? -4.957 -11.539 -2.506 1 98.38 82 LEU A C 1
ATOM 692 O O . LEU A 1 82 ? -5.566 -10.641 -3.102 1 98.38 82 LEU A O 1
ATOM 696 N N . LEU A 1 83 ? -5.297 -12.781 -2.518 1 98 83 LEU A N 1
ATOM 697 C CA . LEU A 1 83 ? -6.605 -13.242 -2.977 1 98 83 LEU A CA 1
ATOM 698 C C . LEU A 1 83 ? -7.512 -13.57 -1.794 1 98 83 LEU A C 1
ATOM 700 O O . LEU A 1 83 ? -7.086 -14.227 -0.842 1 98 83 LEU A O 1
ATOM 704 N N . VAL A 1 84 ? -8.781 -13.055 -1.816 1 97.44 84 VAL A N 1
ATOM 705 C CA . VAL A 1 84 ? -9.641 -13.195 -0.645 1 97.44 84 VAL A CA 1
ATOM 706 C C . VAL A 1 84 ? -11.102 -13.195 -1.073 1 97.44 84 VAL A C 1
ATOM 708 O O . VAL A 1 84 ? -11.453 -12.625 -2.109 1 97.44 84 VAL A O 1
ATOM 711 N N . ASP A 1 85 ? -11.898 -13.898 -0.352 1 96.5 85 ASP A N 1
ATOM 712 C CA . ASP A 1 85 ? -13.32 -13.984 -0.686 1 96.5 85 ASP A CA 1
ATOM 713 C C . ASP A 1 85 ? -14.07 -12.734 -0.217 1 96.5 85 ASP A C 1
ATOM 715 O O . ASP A 1 85 ? -14.883 -12.18 -0.955 1 96.5 85 ASP A O 1
ATOM 719 N N . GLN A 1 86 ? -13.852 -12.258 0.977 1 94.44 86 GLN A N 1
ATOM 720 C CA . GLN A 1 86 ? -14.594 -11.164 1.599 1 94.44 86 GLN A CA 1
ATOM 721 C C . GLN A 1 86 ? -13.695 -10.336 2.502 1 94.44 86 GLN A C 1
ATOM 723 O O . GLN A 1 86 ? -13.688 -10.508 3.723 1 94.44 86 GLN A O 1
ATOM 728 N N . PRO A 1 87 ? -12.969 -9.359 1.906 1 95.5 87 PRO A N 1
ATOM 729 C CA . PRO A 1 87 ? -12.07 -8.578 2.76 1 95.5 87 PRO A CA 1
ATOM 730 C C . PRO A 1 87 ? -12.82 -7.562 3.623 1 95.5 87 PRO A C 1
ATOM 732 O O . PRO A 1 87 ? -13.719 -6.879 3.137 1 95.5 87 PRO A O 1
ATOM 735 N N . SER A 1 88 ? -12.484 -7.496 4.918 1 95.69 88 SER A N 1
ATOM 736 C CA . SER A 1 88 ? -12.961 -6.465 5.836 1 95.69 88 SER A CA 1
ATOM 737 C C . SER A 1 88 ? -12.109 -5.203 5.734 1 95.69 88 SER A C 1
ATOM 739 O O . SER A 1 88 ? -11.039 -5.215 5.121 1 95.69 88 SER A O 1
ATOM 741 N N . TYR A 1 89 ? -12.594 -4.152 6.305 1 96.5 89 TYR A N 1
ATOM 742 C CA . TYR A 1 89 ? -11.812 -2.928 6.422 1 96.5 89 TYR A CA 1
ATOM 743 C C . TYR A 1 89 ? -10.492 -3.189 7.133 1 96.5 89 TYR A C 1
ATOM 745 O O . TYR A 1 89 ? -9.438 -2.75 6.676 1 96.5 89 TYR A O 1
ATOM 753 N N . SER A 1 90 ? -10.625 -3.861 8.25 1 96.25 90 SER A N 1
ATOM 754 C CA . SER A 1 90 ? -9.422 -4.141 9.031 1 96.25 90 SER A CA 1
ATOM 755 C C . SER A 1 90 ? -8.398 -4.91 8.211 1 96.25 90 SER A C 1
ATOM 757 O O . SER A 1 90 ? -7.199 -4.645 8.297 1 96.25 90 SER A O 1
ATOM 759 N N . PHE A 1 91 ? -8.867 -5.875 7.434 1 96.62 91 PHE A N 1
ATOM 760 C CA . PHE A 1 91 ? -7.984 -6.648 6.57 1 96.62 91 PHE A CA 1
ATOM 761 C C . PHE A 1 91 ? -7.305 -5.75 5.543 1 96.62 91 PHE A C 1
ATOM 763 O O . PHE A 1 91 ? -6.086 -5.797 5.383 1 96.62 91 PHE A O 1
ATOM 770 N N . MET A 1 92 ? -8.062 -4.934 4.898 1 98 92 MET A N 1
ATOM 771 C CA . MET A 1 92 ? -7.539 -4.047 3.861 1 98 92 MET A CA 1
ATOM 772 C C . MET A 1 92 ? -6.555 -3.041 4.449 1 98 92 MET A C 1
ATOM 774 O O . MET A 1 92 ? -5.535 -2.729 3.83 1 98 92 MET A O 1
ATOM 778 N N . ARG A 1 93 ? -6.879 -2.504 5.531 1 97.75 93 ARG A N 1
ATOM 779 C CA . ARG A 1 93 ? -5.988 -1.547 6.18 1 97.75 93 ARG A CA 1
ATOM 780 C C . ARG A 1 93 ? -4.656 -2.197 6.539 1 97.75 93 ARG A C 1
ATOM 782 O O . ARG A 1 93 ? -3.596 -1.591 6.363 1 97.75 93 ARG A O 1
ATOM 789 N N . GLU A 1 94 ? -4.699 -3.414 7.102 1 97.06 94 GLU A N 1
ATOM 790 C CA . GLU A 1 94 ? -3.461 -4.133 7.387 1 97.06 94 GLU A CA 1
ATOM 791 C C . GLU A 1 94 ? -2.648 -4.359 6.117 1 97.06 94 GLU A C 1
ATOM 793 O O . GLU A 1 94 ? -1.418 -4.293 6.141 1 97.06 94 GLU A O 1
ATOM 798 N N . ALA A 1 95 ? -3.324 -4.684 5.043 1 98 95 ALA A N 1
ATOM 799 C CA . ALA A 1 95 ? -2.65 -4.836 3.754 1 98 95 ALA A CA 1
ATOM 800 C C . ALA A 1 95 ? -1.893 -3.568 3.377 1 98 95 ALA A C 1
ATOM 802 O O . ALA A 1 95 ? -0.743 -3.631 2.936 1 98 95 ALA A O 1
ATOM 803 N N . LEU A 1 96 ? -2.482 -2.453 3.582 1 97.38 96 LEU A N 1
ATOM 804 C CA . LEU A 1 96 ? -1.849 -1.167 3.314 1 97.38 96 LEU A CA 1
ATOM 805 C C . LEU A 1 96 ? -0.591 -0.995 4.16 1 97.38 96 LEU A C 1
ATOM 807 O O . LEU A 1 96 ? 0.485 -0.713 3.627 1 97.38 96 LEU A O 1
ATOM 811 N N . GLN A 1 97 ? -0.72 -1.241 5.418 1 96.25 97 GLN A N 1
ATOM 812 C CA . GLN A 1 97 ? 0.347 -0.952 6.371 1 96.25 97 GLN A CA 1
ATOM 813 C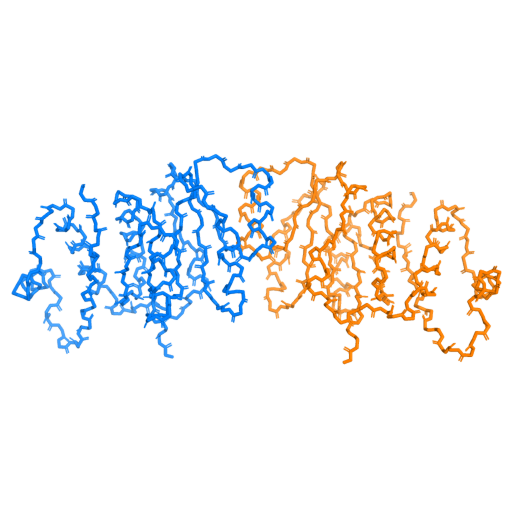 C . GLN A 1 97 ? 1.491 -1.952 6.238 1 96.25 97 GLN A C 1
ATOM 815 O O . GLN A 1 97 ? 2.592 -1.717 6.742 1 96.25 97 GLN A O 1
ATOM 820 N N . THR A 1 98 ? 1.201 -3.086 5.602 1 95.69 98 THR A N 1
ATOM 821 C CA . THR A 1 98 ? 2.211 -4.129 5.449 1 95.69 98 THR A CA 1
ATOM 822 C C . THR A 1 98 ? 2.93 -3.994 4.109 1 95.69 98 THR A C 1
ATOM 824 O O . THR A 1 98 ? 4.008 -4.562 3.92 1 95.69 98 THR A O 1
ATOM 827 N N . GLY A 1 99 ? 2.322 -3.213 3.195 1 94.19 99 GLY A N 1
ATOM 828 C CA . GLY A 1 99 ? 2.949 -3.018 1.897 1 94.19 99 GLY A CA 1
ATOM 829 C C . GLY A 1 99 ? 2.447 -3.986 0.842 1 94.19 99 GLY A C 1
ATOM 830 O O . GLY A 1 99 ? 3.17 -4.312 -0.103 1 94.19 99 GLY A O 1
ATOM 831 N N . VAL A 1 100 ? 1.339 -4.566 1.065 1 97.62 100 VAL A N 1
ATOM 832 C CA . VAL A 1 100 ? 0.666 -5.336 0.025 1 97.62 100 VAL A CA 1
ATOM 833 C C . VAL A 1 100 ? 0.344 -4.434 -1.162 1 97.62 100 VAL A C 1
ATOM 835 O O . VAL A 1 100 ? -0.08 -3.289 -0.982 1 97.62 100 VAL A O 1
ATOM 838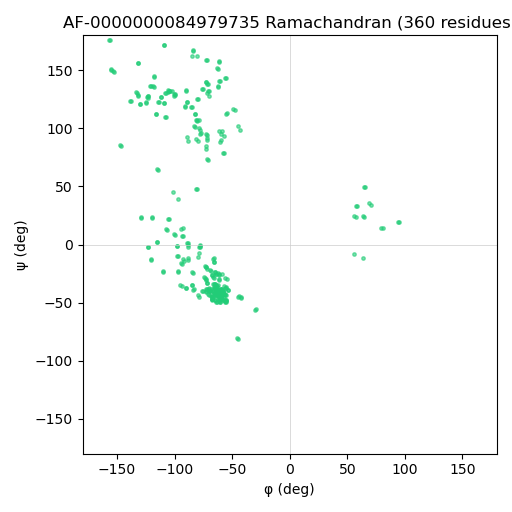 N N . ASP A 1 101 ? 0.513 -5.004 -2.377 1 97.5 101 ASP A N 1
ATOM 839 C CA . ASP A 1 101 ? 0.372 -4.168 -3.564 1 97.5 101 ASP A CA 1
ATOM 840 C C . ASP A 1 101 ? -1.07 -4.164 -4.066 1 97.5 101 ASP A C 1
ATOM 842 O O . ASP A 1 101 ? -1.543 -3.16 -4.602 1 97.5 101 ASP A O 1
ATOM 846 N N . ASP A 1 102 ? -1.671 -5.32 -3.949 1 98.12 102 ASP A N 1
ATOM 847 C CA . ASP A 1 102 ? -3.043 -5.422 -4.438 1 98.12 102 ASP A CA 1
ATOM 848 C C . ASP A 1 102 ? -3.795 -6.547 -3.727 1 98.12 102 ASP A C 1
ATOM 850 O O . ASP A 1 102 ? -3.184 -7.508 -3.256 1 98.12 102 ASP A O 1
ATOM 854 N N . VAL A 1 103 ? -5.09 -6.352 -3.609 1 98.25 103 VAL A N 1
ATOM 855 C CA . VAL A 1 103 ? -6.008 -7.367 -3.107 1 98.25 103 VAL A CA 1
ATOM 856 C C . VAL A 1 103 ? -7.102 -7.629 -4.141 1 98.25 103 VAL A C 1
ATOM 858 O O . VAL A 1 103 ? -7.766 -6.699 -4.602 1 98.25 103 VAL A O 1
ATOM 861 N N . ILE A 1 104 ? -7.234 -8.914 -4.492 1 98 104 ILE A N 1
ATOM 862 C CA . ILE A 1 104 ? -8.203 -9.281 -5.512 1 98 104 ILE A CA 1
ATOM 863 C C . ILE A 1 104 ? -9.25 -10.219 -4.914 1 98 104 ILE A C 1
ATOM 865 O O . ILE A 1 104 ? -8.914 -11.141 -4.168 1 98 104 ILE A O 1
ATOM 869 N N . LEU A 1 105 ? -10.5 -9.953 -5.234 1 97.69 105 LEU A N 1
ATOM 870 C CA . LEU A 1 105 ? -11.562 -10.883 -4.855 1 97.69 105 LEU A CA 1
ATOM 871 C C . LEU A 1 105 ? -11.469 -12.172 -5.664 1 97.69 105 LEU A C 1
ATOM 873 O O . LEU A 1 105 ? -11.336 -12.133 -6.891 1 97.69 105 LEU A O 1
ATOM 877 N N . ASN A 1 106 ? -11.539 -13.234 -5 1 96.38 106 ASN A N 1
ATOM 878 C CA . ASN A 1 106 ? -11.422 -14.531 -5.656 1 96.38 106 ASN A CA 1
ATOM 879 C C . ASN A 1 106 ? -12.422 -14.672 -6.801 1 96.38 106 ASN A C 1
ATOM 881 O O . ASN A 1 106 ? -12.094 -15.219 -7.855 1 96.38 106 ASN A O 1
ATOM 885 N N . ASN A 1 107 ? -13.625 -14.203 -6.699 1 95.75 107 ASN A N 1
ATOM 886 C CA . ASN A 1 107 ? -14.664 -14.352 -7.715 1 95.75 107 ASN A CA 1
ATOM 887 C C . ASN A 1 107 ? -14.461 -13.367 -8.867 1 95.75 107 ASN A C 1
ATOM 889 O O . ASN A 1 107 ? -15.195 -13.398 -9.852 1 95.75 107 ASN A O 1
ATOM 893 N N . MET A 1 108 ? -13.461 -12.516 -8.812 1 96.19 108 MET A N 1
ATOM 894 C CA . MET A 1 108 ? -13.234 -11.5 -9.836 1 96.19 108 MET A CA 1
ATOM 895 C C . MET A 1 108 ? -11.922 -11.75 -10.57 1 96.19 108 MET A C 1
ATOM 897 O O . MET A 1 108 ? -11.531 -10.969 -11.438 1 96.19 108 MET A O 1
ATOM 901 N N . ILE A 1 109 ? -11.227 -12.789 -10.258 1 94.25 109 ILE A N 1
ATOM 902 C CA . ILE A 1 109 ? -9.922 -13.078 -10.844 1 94.25 109 ILE A CA 1
ATOM 903 C C . ILE A 1 109 ? -10.047 -13.172 -12.367 1 94.25 109 ILE A C 1
ATOM 905 O O . ILE A 1 109 ? -9.219 -12.633 -13.102 1 94.25 109 ILE A O 1
ATOM 909 N N . LYS A 1 110 ? -11.117 -13.789 -12.836 1 90 110 LYS A N 1
ATOM 910 C CA . LYS A 1 110 ? -11.312 -13.961 -14.266 1 90 110 LYS A CA 1
ATOM 911 C C . LYS A 1 110 ? -11.484 -12.617 -14.969 1 90 110 LYS A C 1
ATOM 913 O O . LYS A 1 110 ? -11.18 -12.484 -16.156 1 90 110 LYS A O 1
ATOM 918 N N . ASN A 1 111 ? -11.906 -11.586 -14.281 1 93.12 111 ASN A N 1
ATOM 919 C CA . ASN A 1 111 ? -12.172 -10.273 -14.859 1 93.12 111 ASN A CA 1
ATOM 920 C C . ASN A 1 111 ? -10.992 -9.328 -14.664 1 93.12 111 ASN A C 1
ATOM 922 O O . ASN A 1 111 ? -11.016 -8.195 -15.148 1 93.12 111 ASN A O 1
ATOM 926 N N . GLU A 1 112 ? -9.992 -9.797 -14.023 1 94.31 112 GLU A N 1
ATOM 927 C CA . GLU A 1 112 ? -8.859 -8.93 -13.727 1 94.31 112 GLU A CA 1
ATOM 928 C C . GLU A 1 112 ? -8.039 -8.641 -14.977 1 94.31 112 GLU A C 1
ATOM 930 O O . GLU A 1 112 ? -7.816 -9.531 -15.797 1 94.31 112 GLU A O 1
ATOM 935 N N . SER A 1 113 ? -7.59 -7.387 -15.109 1 92.19 113 SER A N 1
ATOM 936 C CA . SER A 1 113 ? -6.758 -6.992 -16.234 1 92.19 113 SER A CA 1
ATOM 937 C C . SER A 1 113 ? -5.277 -7.016 -15.875 1 92.19 113 SER A C 1
ATOM 939 O O . SER A 1 113 ? -4.418 -7.066 -16.75 1 92.19 113 SER A O 1
ATOM 941 N N . PHE A 1 114 ? -4.926 -6.914 -14.633 1 93.38 114 PHE A N 1
ATOM 942 C CA . PHE A 1 114 ? -3.566 -6.859 -14.109 1 93.38 114 PHE A CA 1
ATOM 943 C C . PHE A 1 114 ? -2.795 -5.695 -14.711 1 93.38 114 PHE A C 1
ATOM 945 O O . PHE A 1 114 ? -1.587 -5.793 -14.938 1 93.38 114 PHE A O 1
ATOM 952 N N . ASP A 1 115 ? -3.51 -4.582 -15 1 92.06 115 ASP A N 1
ATOM 953 C CA . ASP A 1 115 ? -2.893 -3.375 -15.539 1 92.06 115 ASP A CA 1
ATOM 954 C C . ASP A 1 115 ? -1.865 -2.797 -14.57 1 92.06 115 ASP A C 1
ATOM 956 O O . ASP A 1 115 ? -0.849 -2.242 -14.992 1 92.06 115 ASP A O 1
ATOM 960 N N . TYR A 1 116 ? -2.096 -3.004 -13.352 1 93.06 116 TYR A N 1
ATOM 961 C CA . TYR A 1 116 ? -1.186 -2.488 -12.336 1 93.06 116 TYR A CA 1
ATOM 962 C C . TYR A 1 116 ? 0.194 -3.121 -12.469 1 93.06 116 TYR A C 1
ATOM 964 O O . TYR A 1 116 ? 1.213 -2.451 -12.281 1 93.06 116 TYR A O 1
ATOM 972 N N . LEU A 1 117 ? 0.267 -4.379 -12.836 1 93 117 LEU A N 1
ATOM 973 C CA . LEU A 1 117 ? 1.536 -5.086 -12.969 1 93 117 LEU A CA 1
ATOM 974 C C . LEU A 1 117 ? 2.352 -4.531 -14.133 1 93 117 LEU A C 1
ATOM 976 O O . LEU A 1 117 ? 3.584 -4.586 -14.109 1 93 117 LEU A O 1
ATOM 980 N N . GLU A 1 118 ? 1.658 -3.967 -15.094 1 87.75 118 GLU A N 1
ATOM 981 C CA . GLU A 1 118 ? 2.367 -3.346 -16.203 1 87.75 118 GLU A CA 1
ATOM 982 C C . GLU A 1 118 ? 3.158 -2.125 -15.75 1 87.75 118 GLU A C 1
ATOM 984 O O . GLU A 1 118 ? 4.242 -1.85 -16.266 1 87.75 118 GLU A O 1
ATOM 989 N N . LYS A 1 119 ? 2.553 -1.5 -14.789 1 87.75 119 LYS A N 1
ATOM 990 C CA . LYS A 1 119 ? 3.215 -0.318 -14.242 1 87.75 119 LYS A CA 1
ATOM 991 C C . LYS A 1 119 ? 4.426 -0.706 -13.398 1 87.75 119 LYS A C 1
ATOM 993 O O . LYS A 1 119 ? 5.438 -0.001 -13.391 1 87.75 119 LYS A O 1
ATOM 998 N N . ILE A 1 120 ? 4.332 -1.837 -12.82 1 89.56 120 ILE A N 1
ATOM 999 C CA . ILE A 1 120 ? 5.355 -2.291 -11.883 1 89.56 120 ILE A CA 1
ATOM 1000 C C . ILE A 1 120 ? 6.492 -2.961 -12.648 1 89.56 120 ILE A C 1
ATOM 1002 O O . ILE A 1 120 ? 7.652 -2.893 -12.234 1 89.56 120 ILE A O 1
ATOM 1006 N N . PHE A 1 121 ? 6.113 -3.645 -13.742 1 86.81 121 PHE A N 1
ATOM 1007 C CA . PHE A 1 121 ? 7.086 -4.332 -14.578 1 86.81 121 PHE A CA 1
ATOM 1008 C C . PHE A 1 121 ? 7.137 -3.709 -15.969 1 86.81 121 PHE A C 1
ATOM 1010 O O . PHE A 1 121 ? 6.895 -4.391 -16.969 1 86.81 121 PHE A O 1
ATOM 1017 N N . PRO A 1 122 ? 7.551 -2.492 -16.078 1 78 122 PRO A N 1
ATOM 1018 C CA . PRO A 1 122 ? 7.461 -1.799 -17.359 1 78 122 PRO A CA 1
ATOM 1019 C C . PRO A 1 122 ? 8.375 -2.406 -18.422 1 78 122 PRO A C 1
ATOM 1021 O O . PRO A 1 122 ? 8.07 -2.346 -19.609 1 78 122 PRO A O 1
ATOM 1024 N N . ASP A 1 123 ? 9.438 -2.992 -18.031 1 74.62 123 ASP A N 1
ATOM 1025 C CA . ASP A 1 123 ? 10.406 -3.482 -19 1 74.62 123 ASP A CA 1
ATOM 1026 C C . ASP A 1 123 ? 10.266 -4.988 -19.219 1 74.62 123 ASP A C 1
ATOM 1028 O O . ASP A 1 123 ? 11.125 -5.621 -19.828 1 74.62 123 ASP A O 1
ATOM 1032 N N . ASN A 1 124 ? 9.289 -5.523 -18.703 1 73.19 124 ASN A N 1
ATOM 1033 C CA . ASN A 1 124 ? 9.141 -6.977 -18.75 1 73.19 124 ASN A CA 1
ATOM 1034 C C . ASN A 1 124 ? 8.414 -7.43 -20.016 1 73.19 124 ASN A C 1
ATOM 1036 O O . ASN A 1 124 ? 8.227 -8.625 -20.234 1 73.19 124 ASN A O 1
ATOM 1040 N N . LYS A 1 125 ? 8.086 -6.527 -20.828 1 65.75 125 LYS A N 1
ATOM 1041 C CA . LYS A 1 125 ? 7.266 -7.012 -21.938 1 65.75 125 LYS A CA 1
ATOM 1042 C C . LYS A 1 125 ? 8.141 -7.559 -23.062 1 65.75 125 LYS A C 1
ATOM 1044 O O . LYS A 1 125 ? 9.18 -6.984 -23.375 1 65.75 125 LYS A O 1
ATOM 1049 N N . LEU A 1 126 ? 7.977 -8.828 -23.344 1 54.97 126 LEU A N 1
ATOM 1050 C CA . LEU A 1 126 ? 8.703 -9.547 -24.391 1 54.97 126 LEU A CA 1
ATOM 1051 C C . LEU A 1 126 ? 8.203 -9.141 -25.766 1 54.97 126 LEU A C 1
ATOM 1053 O O . LEU A 1 126 ? 7.012 -9.25 -26.062 1 54.97 126 LEU A O 1
ATOM 1057 N N . ASP A 1 127 ? 8.758 -8.047 -26.25 1 52.19 127 ASP A N 1
ATOM 1058 C CA . ASP A 1 127 ? 8.391 -7.945 -27.656 1 52.19 127 ASP A CA 1
ATOM 1059 C C . ASP A 1 127 ? 8.195 -9.336 -28.266 1 52.19 127 ASP A C 1
ATOM 1061 O O . ASP A 1 127 ? 7.227 -9.562 -28.984 1 52.19 127 ASP A O 1
ATOM 1065 N N . GLU A 1 128 ? 9.133 -10.141 -28.188 1 45.84 128 GLU A N 1
ATOM 1066 C CA . GLU A 1 128 ? 9.242 -11.523 -28.656 1 45.84 128 GLU A CA 1
ATOM 1067 C C . GLU A 1 128 ? 8.531 -12.484 -27.719 1 45.84 128 GLU A C 1
ATOM 1069 O O . GLU A 1 128 ? 8.516 -13.695 -27.953 1 45.84 128 GLU A O 1
ATOM 1074 N N . ALA A 1 129 ? 7.973 -12.07 -26.672 1 48.03 129 ALA A N 1
ATOM 1075 C CA . ALA A 1 129 ? 7.281 -12.758 -25.594 1 48.03 129 ALA A CA 1
ATOM 1076 C C . ALA A 1 129 ? 6.086 -13.547 -26.109 1 48.03 129 ALA A C 1
ATOM 1078 O O . ALA A 1 129 ? 5.672 -14.539 -25.5 1 48.03 129 ALA A O 1
ATOM 1079 N N . LEU A 1 130 ? 5.645 -13.062 -27.172 1 48.69 130 LEU A N 1
ATOM 1080 C CA . LEU A 1 130 ? 4.527 -13.75 -27.812 1 48.69 130 LEU A CA 1
ATOM 1081 C C . LEU A 1 130 ? 4.77 -15.258 -27.844 1 48.69 130 LEU A C 1
ATOM 1083 O O . LEU A 1 130 ? 3.863 -16.047 -27.547 1 48.69 130 LEU A O 1
ATOM 1087 N N . ASP A 1 131 ? 5.941 -15.469 -28.219 1 47.69 131 ASP A N 1
ATOM 1088 C CA . ASP A 1 131 ? 6.211 -16.891 -28.391 1 47.69 131 ASP A CA 1
ATOM 1089 C C . ASP A 1 131 ? 6.23 -17.609 -27.047 1 47.69 131 ASP A C 1
ATOM 1091 O O . ASP A 1 131 ? 5.645 -18.688 -26.891 1 47.69 131 ASP A O 1
ATOM 1095 N N . VAL A 1 132 ? 6.82 -16.938 -26.062 1 46.38 132 VAL A N 1
ATOM 1096 C CA . VAL A 1 132 ? 6.965 -17.562 -24.75 1 46.38 132 VAL A CA 1
ATOM 1097 C C . VAL A 1 132 ? 5.594 -17.703 -24.094 1 46.38 132 VAL A C 1
ATOM 1099 O O . VAL A 1 132 ? 5.281 -18.766 -23.531 1 46.38 132 VAL A O 1
ATOM 1102 N N . ASN A 1 133 ? 4.824 -16.719 -24.266 1 50.03 133 ASN A N 1
ATOM 1103 C CA . ASN A 1 133 ? 3.486 -16.766 -23.688 1 50.03 133 ASN A CA 1
ATOM 1104 C C . ASN A 1 133 ? 2.637 -17.859 -24.344 1 50.03 133 ASN A C 1
ATOM 1106 O O . ASN A 1 133 ? 1.845 -18.516 -23.656 1 50.03 133 ASN A O 1
ATOM 1110 N N . ALA A 1 134 ? 2.781 -17.906 -25.578 1 48.41 134 ALA A N 1
ATOM 1111 C CA . ALA A 1 134 ? 2.078 -18.984 -26.266 1 48.41 134 ALA A CA 1
ATOM 1112 C C . ALA A 1 134 ? 2.463 -20.344 -25.688 1 48.41 134 ALA A C 1
ATOM 1114 O O . ALA A 1 134 ? 1.605 -21.219 -25.5 1 48.41 134 ALA A O 1
ATOM 1115 N N . LYS A 1 135 ? 3.682 -20.406 -25.375 1 47.97 135 LYS A N 1
ATOM 1116 C CA . LYS A 1 135 ? 4.172 -21.672 -24.828 1 47.97 135 LYS A CA 1
ATOM 1117 C C . LYS A 1 135 ? 3.607 -21.906 -23.438 1 47.97 135 LYS A C 1
ATOM 1119 O O . LYS A 1 135 ? 3.148 -23.016 -23.125 1 47.97 135 LYS A O 1
ATOM 1124 N N . LEU A 1 136 ? 3.629 -20.906 -22.734 1 49.78 136 LEU A N 1
ATOM 1125 C CA . LEU A 1 136 ? 3.084 -21.016 -21.391 1 49.78 136 LEU A CA 1
ATOM 1126 C C . LEU A 1 136 ? 1.604 -21.375 -21.438 1 49.78 136 LEU A C 1
ATOM 1128 O O . LEU A 1 136 ? 1.149 -22.219 -20.656 1 49.78 136 LEU A O 1
ATOM 1132 N N . SER A 1 137 ? 0.999 -20.719 -22.297 1 48.59 137 SER A N 1
ATOM 1133 C CA . SER A 1 137 ? -0.427 -21 -22.422 1 48.59 137 SER A CA 1
ATOM 1134 C C . SER A 1 137 ? -0.672 -22.453 -22.812 1 48.59 137 SER A C 1
ATOM 1136 O O . SER A 1 137 ? -1.592 -23.094 -22.297 1 48.59 137 SER A O 1
ATOM 1138 N N . MET A 1 138 ? 0.058 -22.891 -23.656 1 47.06 138 MET A N 1
ATOM 1139 C CA . MET A 1 138 ? -0.08 -24.266 -24.109 1 47.06 138 MET A CA 1
ATOM 1140 C C . MET A 1 138 ? 0.228 -25.25 -22.984 1 47.06 138 MET A C 1
ATOM 1142 O O . MET A 1 138 ? -0.49 -26.234 -22.797 1 47.06 138 MET A O 1
ATOM 1146 N N . MET A 1 139 ? 1.241 -24.875 -22.297 1 46.19 139 MET A N 1
ATOM 1147 C CA . MET A 1 139 ? 1.614 -25.734 -21.172 1 46.19 139 MET A CA 1
ATOM 1148 C C . MET A 1 139 ? 0.509 -25.766 -20.125 1 46.19 139 MET A C 1
ATOM 1150 O O . MET A 1 139 ? 0.163 -26.844 -19.625 1 46.19 139 MET A O 1
ATOM 1154 N N . LEU A 1 140 ? 0.049 -24.562 -19.953 1 47.28 140 LEU A N 1
ATOM 1155 C CA . LEU A 1 140 ? -1.034 -24.484 -18.969 1 47.28 140 LEU A CA 1
ATOM 1156 C C . LEU A 1 140 ? -2.242 -25.297 -19.438 1 47.28 140 LEU A C 1
ATOM 1158 O O . LEU A 1 140 ? -2.9 -25.938 -18.625 1 47.28 140 LEU A O 1
ATOM 1162 N N . SER A 1 141 ? -2.461 -25.141 -20.688 1 45.69 141 SER A N 1
ATOM 1163 C CA . SER A 1 141 ? -3.561 -25.938 -21.219 1 45.69 141 SER A CA 1
ATOM 1164 C C . SER A 1 141 ? -3.312 -27.438 -21.031 1 45.69 141 SER A C 1
ATOM 1166 O O . SER A 1 141 ? -4.234 -28.188 -20.703 1 45.69 141 SER A O 1
ATOM 1168 N N . ASN A 1 142 ? -2.137 -27.781 -21.203 1 42.16 142 ASN A N 1
ATOM 1169 C CA . ASN A 1 142 ? -1.827 -29.203 -21.078 1 42.16 142 ASN A CA 1
ATOM 1170 C C . ASN A 1 142 ? -1.874 -29.656 -19.625 1 42.16 142 ASN A C 1
ATOM 1172 O O . ASN A 1 142 ? -2.33 -30.766 -19.328 1 42.16 142 ASN A O 1
ATOM 1176 N N . ILE A 1 143 ? -1.344 -28.781 -18.766 1 43.22 143 ILE A N 1
ATOM 1177 C CA . ILE A 1 143 ? -1.416 -29.109 -17.344 1 43.22 143 ILE A CA 1
ATOM 1178 C C . ILE A 1 143 ? -2.877 -29.234 -16.922 1 43.22 143 ILE A C 1
ATOM 1180 O O . ILE A 1 143 ? -3.227 -30.141 -16.156 1 43.22 143 ILE A O 1
ATOM 1184 N N . ARG A 1 144 ? -3.627 -28.406 -17.406 1 43.31 144 ARG A N 1
ATOM 1185 C CA . ARG A 1 144 ? -5.059 -28.516 -17.141 1 43.31 144 ARG A CA 1
ATOM 1186 C C . ARG A 1 144 ? -5.594 -29.875 -17.578 1 43.31 144 ARG A C 1
ATOM 1188 O O . ARG A 1 144 ? -6.414 -30.484 -16.891 1 43.31 144 ARG A O 1
ATOM 1195 N N . ASP A 1 145 ? -5.004 -30.297 -18.641 1 45 145 ASP A N 1
ATOM 1196 C CA . ASP A 1 145 ? -5.504 -31.547 -19.203 1 45 145 ASP A CA 1
ATOM 1197 C C . ASP A 1 145 ? -4.695 -32.75 -18.703 1 45 145 ASP A C 1
ATOM 1199 O O . ASP A 1 145 ? -4.797 -33.844 -19.25 1 45 145 ASP A O 1
ATOM 1203 N N . HIS A 1 146 ? -3.834 -32.5 -17.578 1 42.72 146 HIS A N 1
ATOM 1204 C CA . HIS A 1 146 ? -3.057 -33.562 -16.922 1 42.72 146 HIS A CA 1
ATOM 1205 C C . HIS A 1 146 ? -2.146 -34.25 -17.922 1 42.72 146 HIS A C 1
ATOM 1207 O O . HIS A 1 146 ? -1.976 -35.469 -17.859 1 42.72 146 HIS A O 1
ATOM 1213 N N . GLN A 1 147 ? -1.773 -33.656 -19 1 44.28 147 GLN A N 1
ATOM 1214 C CA . GLN A 1 147 ? -0.839 -34.281 -19.922 1 44.28 147 GLN A CA 1
ATOM 1215 C C . GLN A 1 147 ? 0.603 -33.906 -19.594 1 44.28 147 GLN A C 1
ATOM 1217 O O . GLN A 1 147 ? 0.883 -32.781 -19.188 1 44.28 147 GLN A O 1
ATOM 1222 N N . GLU A 1 148 ? 1.545 -34.906 -19.234 1 43.28 148 GLU A N 1
ATOM 1223 C CA . GLU A 1 148 ? 2.98 -34.75 -19.016 1 43.28 148 GLU A CA 1
ATOM 1224 C C . GLU A 1 148 ? 3.633 -34 -20.172 1 43.28 148 GLU A C 1
ATOM 1226 O O . GLU A 1 148 ? 3.336 -34.281 -21.344 1 43.28 148 GLU A O 1
ATOM 1231 N N . VAL A 1 149 ? 4.23 -32.812 -20.062 1 42.25 149 VAL A N 1
ATOM 1232 C CA . VAL A 1 149 ? 4.93 -32.062 -21.109 1 42.25 149 VAL A CA 1
ATOM 1233 C C . VAL A 1 149 ? 6.398 -32.469 -21.141 1 42.25 149 VAL A C 1
ATOM 1235 O O . VAL A 1 149 ? 7.09 -32.438 -20.125 1 42.25 149 VAL A O 1
ATOM 1238 N N . ASP A 1 150 ? 6.844 -33.5 -21.984 1 44.66 150 ASP A N 1
ATOM 1239 C CA . ASP A 1 150 ? 8.25 -33.812 -22.219 1 44.66 150 ASP A CA 1
ATOM 1240 C C . ASP A 1 150 ? 8.82 -32.938 -23.328 1 44.66 150 ASP A C 1
ATOM 1242 O O . ASP A 1 150 ? 8.094 -32.125 -23.922 1 44.66 150 ASP A O 1
ATOM 1246 N N . ASN A 1 151 ? 10.25 -32.906 -23.328 1 43.75 151 ASN A N 1
ATOM 1247 C CA . ASN A 1 151 ? 10.984 -32.094 -24.281 1 43.75 151 ASN A CA 1
ATOM 1248 C C . ASN A 1 151 ? 10.375 -32.188 -25.672 1 43.75 151 ASN A C 1
ATOM 1250 O O . ASN A 1 151 ? 10.312 -31.188 -26.391 1 43.75 151 ASN A O 1
ATOM 1254 N N . TYR A 1 152 ? 10.078 -33.344 -26.047 1 45.34 152 TYR A N 1
ATOM 1255 C CA . TYR A 1 152 ? 9.555 -33.594 -27.391 1 45.34 152 TYR A CA 1
ATOM 1256 C C . TYR A 1 152 ? 8.211 -32.906 -27.594 1 45.34 152 TYR A C 1
ATOM 1258 O O . TYR A 1 152 ? 7.973 -32.312 -28.656 1 45.34 152 TYR A O 1
ATOM 1266 N N . ASN A 1 153 ? 7.434 -32.906 -26.609 1 47.62 153 ASN A N 1
ATOM 1267 C CA . ASN A 1 153 ? 6.105 -32.312 -26.719 1 47.62 153 ASN A CA 1
ATOM 1268 C C . ASN A 1 153 ? 6.18 -30.781 -26.75 1 47.62 153 ASN A C 1
ATOM 1270 O O . ASN A 1 153 ? 5.426 -30.141 -27.484 1 47.62 153 ASN A O 1
ATOM 1274 N N . ILE A 1 154 ? 7.168 -30.328 -26.141 1 47.97 154 ILE A N 1
ATOM 1275 C CA . ILE A 1 154 ? 7.375 -28.891 -26.172 1 47.97 154 ILE A CA 1
ATOM 1276 C C . ILE A 1 154 ? 7.746 -28.453 -27.594 1 47.97 154 ILE A C 1
ATOM 1278 O O . ILE A 1 154 ? 7.238 -27.453 -28.094 1 47.97 154 ILE A O 1
ATOM 1282 N N . LYS A 1 155 ? 8.695 -29.234 -28.125 1 47.56 155 LYS A N 1
ATOM 1283 C CA . LYS A 1 155 ? 9.133 -28.922 -29.469 1 47.56 155 LYS A CA 1
ATOM 1284 C C . LYS A 1 155 ? 7.957 -28.953 -30.453 1 47.56 155 LYS A C 1
ATOM 1286 O O . LYS A 1 155 ? 7.828 -28.062 -31.297 1 47.56 155 LYS A O 1
ATOM 1291 N N . ASN A 1 156 ? 7.176 -29.938 -30.422 1 49.72 156 ASN A N 1
ATOM 1292 C CA . ASN A 1 156 ? 6.039 -30.078 -31.328 1 49.72 156 ASN A CA 1
ATOM 1293 C C . ASN A 1 156 ? 4.996 -28.984 -31.094 1 49.72 156 ASN A C 1
ATOM 1295 O O . ASN A 1 156 ? 4.418 -28.453 -32.031 1 49.72 156 ASN A O 1
ATOM 1299 N N . ILE A 1 157 ? 4.852 -28.672 -29.828 1 48.12 157 ILE A N 1
ATOM 1300 C CA . ILE A 1 157 ? 3.898 -27.625 -29.469 1 48.12 157 ILE A CA 1
ATOM 1301 C C . ILE A 1 157 ? 4.379 -26.281 -30.016 1 48.12 157 ILE A C 1
ATOM 1303 O O . ILE A 1 157 ? 3.59 -25.516 -30.562 1 48.12 157 ILE A O 1
ATOM 1307 N N . LEU A 1 158 ? 5.668 -26.188 -29.859 1 48.56 158 LEU A N 1
ATOM 1308 C CA . LEU A 1 158 ? 6.258 -24.969 -30.406 1 48.56 158 LEU A CA 1
ATOM 1309 C C . LEU A 1 158 ? 6.105 -24.922 -31.922 1 48.56 158 LEU A C 1
ATOM 1311 O O . LEU A 1 158 ? 5.762 -23.891 -32.5 1 48.56 158 LEU A O 1
ATOM 1315 N N . ARG A 1 159 ? 6.453 -26.062 -32.531 1 50.25 159 ARG A N 1
ATOM 1316 C CA . ARG A 1 159 ? 6.367 -26.172 -33.969 1 50.25 159 ARG A CA 1
ATOM 1317 C C . ARG A 1 159 ? 4.941 -25.953 -34.469 1 50.25 159 ARG A C 1
ATOM 1319 O O . ARG A 1 159 ? 4.715 -25.219 -35.438 1 50.25 159 ARG A O 1
ATOM 1326 N N . GLU A 1 160 ? 4.098 -26.531 -33.844 1 50.38 160 GLU A N 1
ATOM 1327 C CA . GLU A 1 160 ? 2.707 -26.484 -34.281 1 50.38 160 GLU A CA 1
ATOM 1328 C C . GLU A 1 160 ? 2.113 -25.094 -34.125 1 50.38 160 GLU A C 1
ATOM 1330 O O . GLU A 1 160 ? 1.182 -24.719 -34.844 1 50.38 160 GLU A O 1
ATOM 1335 N N . ASN A 1 161 ? 2.717 -24.359 -33.25 1 45.31 161 ASN A N 1
ATOM 1336 C CA . ASN A 1 161 ? 2.148 -23.047 -33 1 45.31 161 ASN A CA 1
ATOM 1337 C C . ASN A 1 161 ? 3.021 -21.938 -33.594 1 45.31 161 ASN A C 1
ATOM 1339 O O . ASN A 1 161 ? 2.848 -20.766 -33.281 1 45.31 161 ASN A O 1
ATOM 1343 N N . GLY A 1 162 ? 3.9 -22.406 -34.406 1 44.53 162 GLY A N 1
ATOM 1344 C CA . GLY A 1 162 ? 4.684 -21.531 -35.25 1 44.53 162 GLY A CA 1
ATOM 1345 C C . GLY A 1 162 ? 5.84 -20.859 -34.531 1 44.53 162 GLY A C 1
ATOM 1346 O O . GLY A 1 162 ? 6.344 -19.828 -35 1 44.53 162 GLY A O 1
ATOM 1347 N N . LEU A 1 163 ? 6.172 -21.312 -33.406 1 44 163 LEU A N 1
ATOM 1348 C CA . LEU A 1 163 ? 7.184 -20.656 -32.594 1 44 163 LEU A CA 1
ATOM 1349 C C . LEU A 1 163 ? 8.578 -21.172 -32.938 1 44 163 LEU A C 1
ATOM 1351 O O . LEU A 1 163 ? 9.578 -20.594 -32.5 1 44 163 LEU A O 1
ATOM 1355 N N . TYR A 1 164 ? 8.734 -22.203 -33.625 1 43.06 164 TYR A N 1
ATOM 1356 C CA . TYR A 1 164 ? 10.031 -22.766 -34 1 43.06 164 TYR A CA 1
ATOM 1357 C C . TYR A 1 164 ? 10.633 -22 -35.156 1 43.06 164 TYR A C 1
ATOM 1359 O O . TYR A 1 164 ? 11.789 -22.234 -35.531 1 43.06 164 TYR A O 1
ATOM 1367 N N . LYS A 1 165 ? 9.93 -21.125 -35.719 1 42.84 165 LYS A N 1
ATOM 1368 C CA . LYS A 1 165 ? 10.43 -20.797 -37.062 1 42.84 165 LYS A CA 1
ATOM 1369 C C . LYS A 1 165 ? 11.555 -19.766 -36.969 1 42.84 165 LYS A C 1
ATOM 1371 O O . LYS A 1 165 ? 12.414 -19.719 -37.844 1 42.84 165 LYS A O 1
ATOM 1376 N N . ASP A 1 166 ? 11.516 -18.75 -36.062 1 42.81 166 ASP A N 1
ATOM 1377 C CA . ASP A 1 166 ? 12.281 -17.594 -36.531 1 42.81 166 ASP A CA 1
ATOM 1378 C C . ASP A 1 166 ? 13.648 -17.531 -35.844 1 42.81 166 ASP A C 1
ATOM 1380 O O . ASP A 1 166 ? 14.281 -16.469 -35.812 1 42.81 166 ASP A O 1
ATOM 1384 N N . GLY A 1 167 ? 14.484 -18.703 -35.688 1 42.66 167 GLY A N 1
ATOM 1385 C CA . GLY A 1 167 ? 15.859 -18.719 -35.219 1 42.66 167 GLY A CA 1
ATOM 1386 C C . GLY A 1 167 ? 16.031 -18.062 -33.875 1 42.66 167 GLY A C 1
ATOM 1387 O O . GLY A 1 167 ? 17.156 -17.922 -33.375 1 42.66 167 GLY A O 1
ATOM 1388 N N . ARG A 1 168 ? 15.086 -17.5 -33.469 1 42.84 168 ARG A N 1
ATOM 1389 C CA . ARG A 1 168 ? 15.273 -16.828 -32.188 1 42.84 168 ARG A CA 1
ATOM 1390 C C . ARG A 1 168 ? 15.367 -17.844 -31.047 1 42.84 168 ARG A C 1
ATOM 1392 O O . ARG A 1 168 ? 14.828 -18.938 -31.141 1 42.84 168 ARG A O 1
ATOM 1399 N N . LYS A 1 169 ? 16.438 -17.688 -30.188 1 34.97 169 LYS A N 1
ATOM 1400 C CA . LYS A 1 169 ? 16.625 -18.469 -28.953 1 34.97 169 LYS A CA 1
ATOM 1401 C C . LYS A 1 169 ? 15.461 -18.266 -27.984 1 34.97 169 LYS A C 1
ATOM 1403 O O . LYS A 1 169 ? 15.062 -17.125 -27.734 1 34.97 169 LYS A O 1
ATOM 1408 N N . TYR A 1 170 ? 14.492 -19.172 -28.031 1 35.25 170 TYR A N 1
ATOM 1409 C CA . TYR A 1 170 ? 13.383 -19.141 -27.078 1 35.25 170 TYR A CA 1
ATOM 1410 C C . TYR A 1 170 ? 13.781 -19.781 -25.75 1 35.25 170 TYR A C 1
ATOM 1412 O O . TYR A 1 170 ? 14.531 -20.75 -25.719 1 35.25 170 TYR A O 1
ATOM 1420 N N . TYR A 1 171 ? 13.969 -19.016 -24.766 1 32.66 171 TYR A N 1
ATOM 1421 C CA . TYR A 1 171 ? 14.195 -19.547 -23.422 1 32.66 171 TYR A CA 1
ATOM 1422 C C . TYR A 1 171 ? 12.898 -20.109 -22.844 1 32.66 171 TYR A C 1
ATOM 1424 O O . TYR A 1 171 ? 11.852 -19.469 -22.922 1 32.66 171 TYR A O 1
ATOM 1432 N N . ILE A 1 172 ? 12.727 -21.344 -23 1 34.34 172 ILE A N 1
ATOM 1433 C CA . ILE A 1 172 ? 11.641 -22.125 -22.438 1 34.34 172 ILE A CA 1
ATOM 1434 C C . ILE A 1 172 ? 11.852 -22.281 -20.922 1 34.34 172 ILE A C 1
ATOM 1436 O O . ILE A 1 172 ? 12.898 -22.75 -20.484 1 34.34 172 ILE A O 1
ATOM 1440 N N . SER A 1 173 ? 11.312 -21.344 -20.188 1 34.38 173 SER A N 1
ATOM 1441 C CA . SER A 1 173 ? 11.367 -21.703 -18.766 1 34.38 173 SER A CA 1
ATOM 1442 C C . SER A 1 173 ? 10.289 -22.719 -18.406 1 34.38 173 SER A C 1
ATOM 1444 O O . SER A 1 173 ? 9.164 -22.641 -18.891 1 34.38 173 SER A O 1
ATOM 1446 N N . ILE A 1 174 ? 10.688 -23.953 -18.359 1 33.81 174 ILE A N 1
ATOM 1447 C CA . ILE A 1 174 ? 9.875 -25.047 -17.812 1 33.81 174 ILE A CA 1
ATOM 1448 C C . ILE A 1 174 ? 9.516 -24.75 -16.359 1 33.81 174 ILE A C 1
ATOM 1450 O O . ILE A 1 174 ? 10.391 -24.5 -15.539 1 33.81 174 ILE A O 1
ATOM 1454 N N . VAL A 1 175 ? 8.32 -24.25 -16.328 1 34.66 175 VAL A N 1
ATOM 1455 C CA . VAL A 1 175 ? 7.82 -24.016 -14.977 1 34.66 175 VAL A CA 1
ATOM 1456 C C . VAL A 1 175 ? 7.32 -25.328 -14.383 1 34.66 175 VAL A C 1
ATOM 1458 O O . VAL A 1 175 ? 6.473 -26.016 -14.977 1 34.66 175 VAL A O 1
ATOM 1461 N N . ARG A 1 176 ? 8.148 -26.031 -13.766 1 31.44 176 ARG A N 1
ATOM 1462 C CA . ARG A 1 176 ? 7.668 -27.141 -12.969 1 31.44 176 ARG A CA 1
ATOM 1463 C C . ARG A 1 176 ? 6.727 -26.672 -11.867 1 31.44 176 ARG A C 1
ATOM 1465 O O . ARG A 1 176 ? 7.09 -25.812 -11.062 1 31.44 176 ARG A O 1
ATOM 1472 N N . ILE A 1 177 ? 5.426 -26.594 -12.219 1 35.09 177 ILE A N 1
ATOM 1473 C CA . ILE A 1 177 ? 4.465 -26.453 -11.133 1 35.09 177 ILE A CA 1
ATOM 1474 C C . ILE A 1 177 ? 4.355 -27.75 -10.352 1 35.09 177 ILE A C 1
ATOM 1476 O O . ILE A 1 177 ? 3.883 -28.766 -10.883 1 35.09 177 ILE A O 1
ATOM 1480 N N . ASP A 1 178 ? 5.227 -28.094 -9.641 1 31.52 178 ASP A N 1
ATOM 1481 C CA . ASP A 1 178 ? 5.277 -29.375 -8.945 1 31.52 178 ASP A CA 1
ATOM 1482 C C . ASP A 1 178 ? 3.939 -29.703 -8.289 1 31.52 178 ASP A C 1
ATOM 1484 O O . ASP A 1 178 ? 3.42 -30.812 -8.438 1 31.52 178 ASP A O 1
ATOM 1488 N N . ASN A 1 179 ? 3.715 -29.094 -7.121 1 28.27 179 ASN A N 1
ATOM 1489 C CA . ASN A 1 179 ? 2.639 -29.641 -6.301 1 28.27 179 ASN A CA 1
ATOM 1490 C C . ASN A 1 179 ? 1.272 -29.141 -6.762 1 28.27 179 ASN A C 1
ATOM 1492 O O . ASN A 1 179 ? 0.816 -28.094 -6.328 1 28.27 179 ASN A O 1
ATOM 1496 N N . ILE A 1 180 ? 1.09 -29.219 -8 1 27.67 180 ILE A N 1
ATOM 1497 C CA . ILE A 1 180 ? -0.306 -29.016 -8.375 1 27.67 180 ILE A CA 1
ATOM 1498 C C . ILE A 1 180 ? -1.183 -30.047 -7.68 1 27.67 180 ILE A C 1
ATOM 1500 O O . ILE A 1 180 ? -1.003 -31.266 -7.875 1 27.67 180 ILE A O 1
ATOM 1504 N N . VAL A 1 181 ? -1.521 -29.906 -6.434 1 23.84 181 VAL A N 1
ATOM 1505 C CA . VAL A 1 181 ? -2.492 -30.828 -5.836 1 23.84 181 VAL A CA 1
ATOM 1506 C C . VAL A 1 181 ? -3.662 -31.031 -6.793 1 23.84 181 VAL A C 1
ATOM 1508 O O . VAL A 1 181 ? -4.293 -30.062 -7.234 1 23.84 181 VAL A O 1
ATOM 1511 N N . TYR A 1 182 ? -3.645 -32.094 -7.422 1 23.17 182 TYR A N 1
ATOM 1512 C CA . TYR A 1 182 ? -4.84 -32.625 -8.055 1 23.17 182 TYR A CA 1
ATOM 1513 C C . TYR A 1 182 ? -5.922 -32.906 -7.016 1 23.17 182 TYR A C 1
ATOM 1515 O O . TYR A 1 182 ? -5.621 -33.281 -5.883 1 23.17 182 TYR A O 1
ATOM 1523 N N . MET B 1 1 ? 20.703 11.648 11.164 1 46.28 1 MET B N 1
ATOM 1524 C CA . MET B 1 1 ? 20.109 12.969 11.367 1 46.28 1 MET B CA 1
ATOM 1525 C C . MET B 1 1 ? 18.594 12.883 11.406 1 46.28 1 MET B C 1
ATOM 1527 O O . MET B 1 1 ? 17.984 12.102 10.672 1 46.28 1 MET B O 1
ATOM 1531 N N . LEU B 1 2 ? 17.969 13.406 12.484 1 55.59 2 LEU B N 1
ATOM 1532 C CA . LEU B 1 2 ? 16.531 13.336 12.672 1 55.59 2 LEU B CA 1
ATOM 1533 C C . LEU B 1 2 ? 15.789 13.922 11.477 1 55.59 2 LEU B C 1
ATOM 1535 O O . LEU B 1 2 ? 16.141 15 10.992 1 55.59 2 LEU B O 1
ATOM 1539 N N . LYS B 1 3 ? 15.109 13.133 10.75 1 71.44 3 LYS B N 1
ATOM 1540 C CA . LYS B 1 3 ? 14.273 13.656 9.664 1 71.44 3 LYS B CA 1
ATOM 1541 C C . LYS B 1 3 ? 12.922 14.133 10.195 1 71.44 3 LYS B C 1
ATOM 1543 O O . LYS B 1 3 ? 12.102 13.32 10.641 1 71.44 3 LYS B O 1
ATOM 1548 N N . PRO B 1 4 ? 12.805 15.547 10.344 1 74.81 4 PRO B N 1
ATOM 1549 C CA . PRO B 1 4 ? 11.547 16.062 10.898 1 74.81 4 PRO B CA 1
ATOM 1550 C C . PRO B 1 4 ? 10.344 15.758 10.016 1 74.81 4 PRO B C 1
ATOM 1552 O O . PRO B 1 4 ? 10.484 15.617 8.797 1 74.81 4 PRO B O 1
ATOM 1555 N N . ILE B 1 5 ? 9.219 15.656 10.688 1 84.69 5 ILE B N 1
ATOM 1556 C CA . ILE B 1 5 ? 7.961 15.523 9.969 1 84.69 5 ILE B CA 1
ATOM 1557 C C . ILE B 1 5 ? 7.504 16.891 9.461 1 84.69 5 ILE B C 1
ATOM 1559 O O . ILE B 1 5 ? 7.512 17.875 10.219 1 84.69 5 ILE B O 1
ATOM 1563 N N . ARG B 1 6 ? 7.277 16.969 8.234 1 82.12 6 ARG B N 1
ATOM 1564 C CA . ARG B 1 6 ? 6.602 18.094 7.594 1 82.12 6 ARG B CA 1
ATOM 1565 C C . ARG B 1 6 ? 5.203 17.703 7.133 1 82.12 6 ARG B C 1
ATOM 1567 O O . ARG B 1 6 ? 5.051 16.938 6.176 1 82.12 6 ARG B O 1
ATOM 1574 N N . LEU B 1 7 ? 4.211 18.281 7.871 1 87.81 7 LEU B N 1
ATOM 1575 C CA . LEU B 1 7 ? 2.855 17.75 7.859 1 87.81 7 LEU B CA 1
ATOM 1576 C C . LEU B 1 7 ? 1.916 18.656 7.078 1 87.81 7 LEU B C 1
ATOM 1578 O O . LEU B 1 7 ? 1.931 19.875 7.262 1 87.81 7 LEU B O 1
ATOM 1582 N N . LEU B 1 8 ? 1.144 18.062 6.148 1 88.81 8 LEU B N 1
ATOM 1583 C CA . LEU B 1 8 ? 0.104 18.781 5.418 1 88.81 8 LEU B CA 1
ATOM 1584 C C . LEU B 1 8 ? -1.251 18.109 5.598 1 88.81 8 LEU B C 1
ATOM 1586 O O . LEU B 1 8 ? -1.37 16.891 5.426 1 88.81 8 LEU B O 1
ATOM 1590 N N . PHE B 1 9 ? -2.217 18.906 6 1 88.62 9 PHE B N 1
ATOM 1591 C CA . PHE B 1 9 ? -3.613 18.484 6 1 88.62 9 PHE B CA 1
ATOM 1592 C C . PHE B 1 9 ? -4.344 19.047 4.781 1 88.62 9 PHE B C 1
ATOM 1594 O O . PHE B 1 9 ? -4.309 20.25 4.531 1 88.62 9 PHE B O 1
ATOM 1601 N N . ILE B 1 10 ? -5.043 18.141 4.047 1 92.81 10 ILE B N 1
ATOM 1602 C CA . ILE B 1 10 ? -5.836 18.594 2.904 1 92.81 10 ILE B CA 1
ATOM 1603 C C . ILE B 1 10 ? -7.316 18.312 3.162 1 92.81 10 ILE B C 1
ATOM 1605 O O . ILE B 1 10 ? -7.73 17.156 3.242 1 92.81 10 ILE B O 1
ATOM 1609 N N . ASN B 1 11 ? -8.141 19.359 3.326 1 92.19 11 ASN B N 1
ATOM 1610 C CA . ASN B 1 11 ? -9.586 19.297 3.527 1 92.19 11 ASN B CA 1
ATOM 1611 C C . ASN B 1 11 ? -9.938 18.578 4.832 1 92.19 11 ASN B C 1
ATOM 1613 O O . ASN B 1 11 ? -10.977 17.922 4.926 1 92.19 11 ASN B O 1
ATOM 1617 N N . VAL B 1 12 ? -9.023 18.594 5.734 1 89.31 12 VAL B N 1
ATOM 1618 C CA . VAL B 1 12 ? -9.266 17.953 7.027 1 89.31 12 VAL B CA 1
ATOM 1619 C C . VAL B 1 12 ? -9.875 18.969 7.992 1 89.31 12 VAL B C 1
ATOM 1621 O O . VAL B 1 12 ? -9.438 20.125 8.047 1 89.31 12 VAL B O 1
ATOM 1624 N N . SER B 1 13 ? -10.898 18.578 8.648 1 84.94 13 SER B N 1
ATOM 1625 C CA . SER B 1 13 ? -11.539 19.484 9.586 1 84.94 13 SER B CA 1
ATOM 1626 C C . SER B 1 13 ? -10.594 19.891 10.703 1 84.94 13 SER B C 1
ATOM 1628 O O . SER B 1 13 ? -9.656 19.156 11.031 1 84.94 13 SER B O 1
ATOM 1630 N N . LYS B 1 14 ? -10.922 20.969 11.25 1 78.44 14 LYS B N 1
ATOM 1631 C CA . LYS B 1 14 ? -10.156 21.453 12.398 1 78.44 14 LYS B CA 1
ATOM 1632 C C . LYS B 1 14 ? -10.141 20.406 13.516 1 78.44 14 LYS B C 1
ATOM 1634 O O . LYS B 1 14 ? -9.078 20.109 14.078 1 78.44 14 LYS B O 1
ATOM 1639 N N . LYS B 1 15 ? -11.297 19.938 13.758 1 81.19 15 LYS B N 1
ATOM 1640 C CA . LYS B 1 15 ? -11.43 18.953 14.82 1 81.19 15 LYS B CA 1
ATOM 1641 C C . LYS B 1 15 ? -10.5 17.766 14.578 1 81.19 15 LYS B C 1
ATOM 1643 O O . LYS B 1 15 ? -9.727 17.375 15.461 1 81.19 15 LYS B O 1
ATOM 1648 N N . ASN B 1 16 ? -10.516 17.25 13.383 1 88.81 16 ASN B N 1
ATOM 1649 C CA . ASN B 1 16 ? -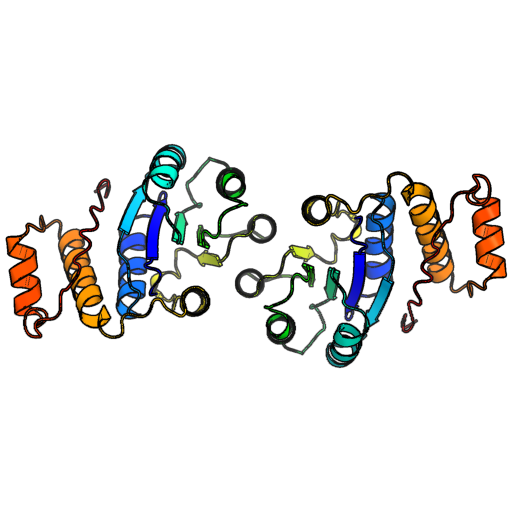9.719 16.062 13.07 1 88.81 16 ASN B CA 1
ATOM 1650 C C . ASN B 1 16 ? -8.227 16.391 13 1 88.81 16 ASN B C 1
ATOM 1652 O O . ASN B 1 16 ? -7.395 15.602 13.445 1 88.81 16 ASN B O 1
ATOM 1656 N N . SER B 1 17 ? -7.875 17.531 12.461 1 83.38 17 SER B N 1
ATOM 1657 C CA . SER B 1 17 ? -6.473 17.938 12.391 1 83.38 17 SER B CA 1
ATOM 1658 C C . SER B 1 17 ? -5.875 18.078 13.789 1 83.38 17 SER B C 1
ATOM 1660 O O . SER B 1 17 ? -4.758 17.625 14.039 1 83.38 17 SER B O 1
ATOM 1662 N N . ILE B 1 18 ? -6.605 18.625 14.711 1 77.56 18 ILE B N 1
ATOM 1663 C CA . ILE B 1 18 ? -6.152 18.812 16.078 1 77.56 18 ILE B CA 1
ATOM 1664 C C . ILE B 1 18 ? -5.996 17.469 16.766 1 77.56 18 ILE B C 1
ATOM 1666 O O . ILE B 1 18 ? -5 17.219 17.453 1 77.56 18 ILE B O 1
ATOM 1670 N N . ALA B 1 19 ? -6.992 16.641 16.547 1 82.31 19 ALA B N 1
ATOM 1671 C CA . ALA B 1 19 ? -6.934 15.32 17.156 1 82.31 19 ALA B CA 1
ATOM 1672 C C . ALA B 1 19 ? -5.688 14.562 16.703 1 82.31 19 ALA B C 1
ATOM 1674 O O . ALA B 1 19 ? -4.988 13.961 17.516 1 82.31 19 ALA B O 1
ATOM 1675 N N . ILE B 1 20 ? -5.379 14.617 15.414 1 89.06 20 ILE B N 1
ATOM 1676 C CA . ILE B 1 20 ? -4.227 13.922 14.844 1 89.06 20 ILE B CA 1
ATOM 1677 C C . ILE B 1 20 ? -2.936 14.539 15.375 1 89.06 20 ILE B C 1
ATOM 1679 O O . ILE B 1 20 ? -2.039 13.82 15.828 1 89.06 20 ILE B O 1
ATOM 1683 N N . LEU B 1 21 ? -2.922 15.789 15.375 1 80.62 21 LEU B N 1
ATOM 1684 C CA . LEU B 1 21 ? -1.733 16.484 15.844 1 80.62 21 LEU B CA 1
ATOM 1685 C C . LEU B 1 21 ? -1.454 16.172 17.312 1 80.62 21 LEU B C 1
ATOM 1687 O O . LEU B 1 21 ? -0.31 15.891 17.688 1 80.62 21 LEU B O 1
ATOM 1691 N N . ASN B 1 22 ? -2.496 16.219 18.094 1 76.88 22 ASN B N 1
ATOM 1692 C CA . ASN B 1 22 ? -2.338 15.898 19.5 1 76.88 22 ASN B CA 1
ATOM 1693 C C . ASN B 1 22 ? -1.73 14.508 19.688 1 76.88 22 ASN B C 1
ATOM 1695 O O . ASN B 1 22 ? -0.834 14.32 20.516 1 76.88 22 ASN B O 1
ATOM 1699 N N . LYS B 1 23 ? -2.203 13.602 18.938 1 83.25 23 LYS B N 1
ATOM 1700 C CA . LYS B 1 23 ? -1.7 12.234 19.016 1 83.25 23 LYS B CA 1
ATOM 1701 C C . LYS B 1 23 ? -0.237 12.156 18.594 1 83.25 23 LYS B C 1
ATOM 1703 O O . LYS B 1 23 ? 0.562 11.461 19.234 1 83.25 23 LYS B O 1
ATOM 1708 N N . LEU B 1 24 ? 0.086 12.828 17.562 1 83.56 24 LEU B N 1
ATOM 1709 C CA . LEU B 1 24 ? 1.463 12.82 17.078 1 83.56 24 LEU B CA 1
ATOM 1710 C C . LEU B 1 24 ? 2.404 13.445 18.109 1 83.56 24 LEU B C 1
ATOM 1712 O O . LEU B 1 24 ? 3.51 12.945 18.328 1 83.56 24 LEU B O 1
ATOM 1716 N N . ILE B 1 25 ? 1.92 14.461 18.719 1 74.56 25 ILE B N 1
ATOM 1717 C CA . ILE B 1 25 ? 2.697 15.141 19.75 1 74.56 25 ILE B CA 1
ATOM 1718 C C . ILE B 1 25 ? 2.869 14.219 20.953 1 74.56 25 ILE B C 1
ATOM 1720 O O . ILE B 1 25 ? 3.969 14.094 21.5 1 74.56 25 ILE B O 1
ATOM 1724 N N . GLU B 1 26 ? 1.771 13.633 21.375 1 73.88 26 GLU B N 1
ATOM 1725 C CA . GLU B 1 26 ? 1.815 12.695 22.5 1 73.88 26 GLU B CA 1
ATOM 1726 C C . GLU B 1 26 ? 2.838 11.594 22.25 1 73.88 26 GLU B C 1
ATOM 1728 O O . GLU B 1 26 ? 3.467 11.109 23.203 1 73.88 26 GLU B O 1
ATOM 1733 N N . LYS B 1 27 ? 3.051 11.266 21 1 80.75 27 LYS B N 1
ATOM 1734 C CA . LYS B 1 27 ? 3.99 10.203 20.641 1 80.75 27 LYS B CA 1
ATOM 1735 C C . LYS B 1 27 ? 5.406 10.75 20.484 1 80.75 27 LYS B C 1
ATOM 1737 O O . LYS B 1 27 ? 6.324 10.016 20.125 1 80.75 27 LYS B O 1
ATOM 1742 N N . ASN B 1 28 ? 5.543 11.984 20.641 1 75.44 28 ASN B N 1
ATOM 1743 C CA . ASN B 1 28 ? 6.828 12.68 20.641 1 75.44 28 ASN B CA 1
ATOM 1744 C C . ASN B 1 28 ? 7.453 12.711 19.25 1 75.44 28 ASN B C 1
ATOM 1746 O O . ASN B 1 28 ? 8.672 12.578 19.109 1 75.44 28 ASN B O 1
ATOM 1750 N N . PHE B 1 29 ? 6.66 12.805 18.234 1 79.94 29 PHE B N 1
ATOM 1751 C CA . PHE B 1 29 ? 7.188 13.008 16.891 1 79.94 29 PHE B CA 1
ATOM 1752 C C . PHE B 1 29 ? 7.746 14.414 16.734 1 79.94 29 PHE B C 1
ATOM 1754 O O . PHE B 1 29 ? 7.168 15.383 17.25 1 79.94 29 PHE B O 1
ATOM 1761 N N . TYR B 1 30 ? 8.852 14.539 16.109 1 74.56 30 TYR B N 1
ATOM 1762 C CA . TYR B 1 30 ? 9.398 15.844 15.766 1 74.56 30 TYR B CA 1
ATOM 1763 C C . TYR B 1 30 ? 8.734 16.391 14.508 1 74.56 30 TYR B C 1
ATOM 1765 O O . TYR B 1 30 ? 8.969 15.906 13.406 1 74.56 30 TYR B O 1
ATOM 1773 N N . ILE B 1 31 ? 7.902 17.391 14.773 1 76.06 31 ILE B N 1
ATOM 1774 C CA . ILE B 1 31 ? 7.16 18.031 13.688 1 76.06 31 ILE B CA 1
ATOM 1775 C C . ILE B 1 31 ? 7.617 19.469 13.523 1 76.06 31 ILE B C 1
ATOM 1777 O O . ILE B 1 31 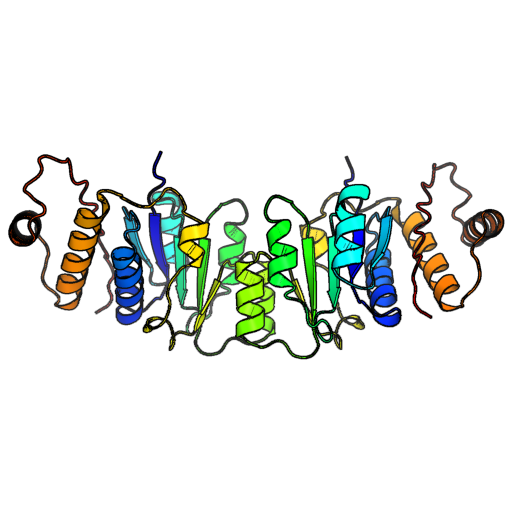? 7.547 20.266 14.469 1 76.06 31 ILE B O 1
ATOM 1781 N N . ASN B 1 32 ? 8.07 19.797 12.336 1 66.88 32 ASN B N 1
ATOM 1782 C CA . ASN B 1 32 ? 8.617 21.141 12.219 1 66.88 32 ASN B CA 1
ATOM 1783 C C . ASN B 1 32 ? 7.727 22.047 11.367 1 66.88 32 ASN B C 1
ATOM 1785 O O . ASN B 1 32 ? 7.832 23.266 11.43 1 66.88 32 ASN B O 1
ATOM 1789 N N . ILE B 1 33 ? 6.887 21.406 10.484 1 69.94 33 ILE B N 1
ATOM 1790 C CA . ILE B 1 33 ? 5.957 22.172 9.664 1 69.94 33 ILE B CA 1
ATOM 1791 C C . ILE B 1 33 ? 4.578 21.516 9.703 1 69.94 33 ILE B C 1
ATOM 1793 O O . ILE B 1 33 ? 4.461 20.297 9.641 1 69.94 33 ILE B O 1
ATOM 1797 N N . VAL B 1 34 ? 3.584 22.359 9.953 1 79.25 34 VAL B N 1
ATOM 1798 C CA . VAL B 1 34 ? 2.195 21.938 9.828 1 79.25 34 VAL B CA 1
ATOM 1799 C C . VAL B 1 34 ? 1.417 22.938 8.992 1 79.25 34 VAL B C 1
ATOM 1801 O O . VAL B 1 34 ? 1.358 24.125 9.336 1 79.25 34 VAL B O 1
ATOM 1804 N N . ASN B 1 35 ? 0.83 22.484 7.863 1 77.44 35 ASN B N 1
ATOM 1805 C CA . ASN B 1 35 ? -0.015 23.344 7.039 1 77.44 35 ASN B CA 1
ATOM 1806 C C . ASN B 1 35 ? -1.333 22.656 6.684 1 77.44 35 ASN B C 1
ATOM 1808 O O . ASN B 1 35 ? -1.447 21.422 6.777 1 77.44 35 ASN B O 1
ATOM 1812 N N . THR B 1 36 ? -2.299 23.516 6.395 1 81.81 36 THR B N 1
ATOM 1813 C CA . THR B 1 36 ? -3.598 23.047 5.93 1 81.81 36 THR B CA 1
ATOM 1814 C C . THR B 1 36 ? -3.92 23.625 4.551 1 81.81 36 THR B C 1
ATOM 1816 O O . THR B 1 36 ? -3.625 24.781 4.27 1 81.81 36 THR B O 1
ATOM 1819 N N . ALA B 1 37 ? -4.422 22.781 3.686 1 83.19 37 ALA B N 1
ATOM 1820 C CA . ALA B 1 37 ? -4.969 23.203 2.396 1 83.19 37 ALA B CA 1
ATOM 1821 C C . ALA B 1 37 ? -6.449 22.859 2.291 1 83.19 37 ALA B C 1
ATOM 1823 O O . ALA B 1 37 ? -6.879 21.797 2.723 1 83.19 37 ALA B O 1
ATOM 1824 N N . ASN B 1 38 ? -7.172 23.719 1.641 1 82 38 ASN B N 1
ATOM 1825 C CA . ASN B 1 38 ? -8.617 23.547 1.583 1 82 38 ASN B CA 1
ATOM 1826 C C . ASN B 1 38 ? -9.039 22.734 0.356 1 82 38 ASN B C 1
ATOM 1828 O O . ASN B 1 38 ? -10.203 22.359 0.224 1 82 38 ASN B O 1
ATOM 1832 N N . ASN B 1 39 ? -8.195 22.562 -0.54 1 88.56 39 ASN B N 1
ATOM 1833 C CA . ASN B 1 39 ? -8.422 21.766 -1.739 1 88.56 39 ASN B CA 1
ATOM 1834 C C . ASN B 1 39 ? -7.105 21.266 -2.336 1 88.56 39 ASN B C 1
ATOM 1836 O O . ASN B 1 39 ? -6.027 21.625 -1.865 1 88.56 39 ASN B O 1
ATOM 1840 N N . LEU B 1 40 ? -7.164 20.453 -3.383 1 93.81 40 LEU B N 1
ATOM 1841 C CA . LEU B 1 40 ? -5.984 19.812 -3.967 1 93.81 40 LEU B CA 1
ATOM 1842 C C . LEU B 1 40 ? -5.133 20.844 -4.707 1 93.81 40 LEU B C 1
ATOM 1844 O O . LEU B 1 40 ? -3.904 20.734 -4.734 1 93.81 40 LEU B O 1
ATOM 1848 N N . GLU B 1 41 ? -5.82 21.797 -5.266 1 88.31 41 GLU B N 1
ATOM 1849 C CA . GLU B 1 41 ? -5.086 22.844 -5.988 1 88.31 41 GLU B CA 1
ATOM 1850 C C . GLU B 1 41 ? -4.184 23.625 -5.047 1 88.31 41 GLU B C 1
ATOM 1852 O O . GLU B 1 41 ? -3.002 23.828 -5.328 1 88.31 41 GLU B O 1
ATOM 1857 N N . GLU B 1 42 ? -4.711 24.062 -3.975 1 84.44 42 GLU B N 1
ATOM 1858 C CA . GLU B 1 42 ? -3.936 24.766 -2.959 1 84.44 42 GLU B CA 1
ATOM 1859 C C . GLU B 1 42 ? -2.816 23.891 -2.41 1 84.44 42 GLU B C 1
ATOM 1861 O O . GLU B 1 42 ? -1.69 24.359 -2.217 1 84.44 42 GLU B O 1
ATOM 1866 N N . ALA B 1 43 ? -3.098 22.641 -2.209 1 90.12 43 ALA B N 1
ATOM 1867 C CA . ALA B 1 43 ? -2.115 21.688 -1.692 1 90.12 43 ALA B CA 1
ATOM 1868 C C . ALA B 1 43 ? -0.937 21.547 -2.65 1 90.12 43 ALA B C 1
ATOM 1870 O O . ALA B 1 43 ? 0.217 21.484 -2.221 1 90.12 43 ALA B O 1
ATOM 1871 N N . GLU B 1 44 ? -1.244 21.453 -3.928 1 89.56 44 GLU B N 1
ATOM 1872 C CA . GLU B 1 44 ? -0.199 21.312 -4.938 1 89.56 44 GLU B CA 1
ATOM 1873 C C . GLU B 1 44 ? 0.765 22.5 -4.898 1 89.56 44 GLU B C 1
ATOM 1875 O O . GLU B 1 44 ? 1.978 22.312 -5.031 1 89.56 44 GLU B O 1
ATOM 1880 N N . SER B 1 45 ? 0.266 23.672 -4.691 1 82.88 45 SER B N 1
ATOM 1881 C CA . SER B 1 45 ? 1.098 24.859 -4.605 1 82.88 45 SER B CA 1
ATOM 1882 C C . SER B 1 45 ? 2.025 24.797 -3.396 1 82.88 45 SER B C 1
ATOM 1884 O O . SER B 1 45 ? 3.182 25.219 -3.475 1 82.88 45 SER B O 1
ATOM 1886 N N . PHE B 1 46 ? 1.572 24.188 -2.283 1 81.88 46 PHE B N 1
ATOM 1887 C CA . PHE B 1 46 ? 2.342 24.078 -1.049 1 81.88 46 PHE B CA 1
ATOM 1888 C C . PHE B 1 46 ? 3.43 23.016 -1.187 1 81.88 46 PHE B C 1
ATOM 1890 O O . PHE B 1 46 ? 4.527 23.188 -0.651 1 81.88 46 PHE B O 1
ATOM 1897 N N . GLN B 1 47 ? 3.145 21.906 -1.817 1 80.38 47 GLN B N 1
ATOM 1898 C CA . GLN B 1 47 ? 4.02 20.75 -1.864 1 80.38 47 GLN B CA 1
ATOM 1899 C C . GLN B 1 47 ? 5.363 21.094 -2.498 1 80.38 47 GLN B C 1
ATOM 1901 O O . GLN B 1 47 ? 6.41 20.625 -2.043 1 80.38 47 GLN B O 1
ATOM 1906 N N . TYR B 1 48 ? 5.379 21.859 -3.432 1 77.19 48 TYR B N 1
ATOM 1907 C CA . TYR B 1 48 ? 6.602 22.266 -4.113 1 77.19 48 TYR B CA 1
ATOM 1908 C C . TYR B 1 48 ? 7.418 23.219 -3.246 1 77.19 48 TYR B C 1
ATOM 1910 O O . TYR B 1 48 ? 8.648 23.266 -3.363 1 77.19 48 TYR B O 1
ATOM 1918 N N . GLU B 1 49 ? 6.812 23.828 -2.289 1 71.56 49 GLU B N 1
ATOM 1919 C CA . GLU B 1 49 ? 7.457 24.859 -1.486 1 71.56 49 GLU B CA 1
ATOM 1920 C C . GLU B 1 49 ? 8.039 24.281 -0.202 1 71.56 49 GLU B C 1
ATOM 1922 O O . GLU B 1 49 ? 9.133 24.656 0.216 1 71.56 49 GLU B O 1
ATOM 1927 N N . TYR B 1 50 ? 7.387 23.281 0.403 1 75.62 50 TYR B N 1
ATOM 1928 C CA . TYR B 1 50 ? 7.738 22.953 1.778 1 75.62 50 TYR B CA 1
ATOM 1929 C C . TYR B 1 50 ? 8.211 21.5 1.884 1 75.62 50 TYR B C 1
ATOM 1931 O O . TYR B 1 50 ? 8.758 21.094 2.914 1 75.62 50 TYR B O 1
ATOM 1939 N N . GLY B 1 51 ? 8.039 20.703 0.908 1 81.56 51 GLY B N 1
ATOM 1940 C CA . GLY B 1 51 ? 8.555 19.328 0.902 1 81.56 51 GLY B CA 1
ATOM 1941 C C . GLY B 1 51 ? 7.918 18.453 1.961 1 81.56 51 GLY B C 1
ATOM 1942 O O . GLY B 1 51 ? 8.617 17.797 2.732 1 81.56 51 GLY B O 1
ATOM 1943 N N . TYR B 1 52 ? 6.668 18.438 2.059 1 88.88 52 TYR B N 1
ATOM 1944 C CA . TYR B 1 52 ? 5.941 17.609 3.016 1 88.88 52 TYR B CA 1
ATOM 1945 C C . TYR B 1 52 ? 6.316 16.141 2.861 1 88.88 52 TYR B C 1
ATOM 1947 O O . TYR B 1 52 ? 6.543 15.664 1.748 1 88.88 52 TYR B O 1
ATOM 1955 N N . ASN B 1 53 ? 6.375 15.484 4.031 1 93.69 53 ASN B N 1
ATOM 1956 C CA . ASN B 1 53 ? 6.672 14.062 3.963 1 93.69 53 ASN B CA 1
ATOM 1957 C C . ASN B 1 53 ? 5.586 13.227 4.641 1 93.69 53 ASN B C 1
ATOM 1959 O O . ASN B 1 53 ? 5.668 12 4.668 1 93.69 53 ASN B O 1
ATOM 1963 N N . LEU B 1 54 ? 4.602 13.875 5.199 1 95.75 54 LEU B N 1
ATOM 1964 C CA . LEU B 1 54 ? 3.402 13.25 5.738 1 95.75 54 LEU B CA 1
ATOM 1965 C C . LEU B 1 54 ? 2.16 14.055 5.387 1 95.75 54 LEU B C 1
ATOM 1967 O O . LEU B 1 54 ? 2.08 15.25 5.695 1 95.75 54 LEU B O 1
ATOM 1971 N N . VAL B 1 55 ? 1.186 13.422 4.727 1 96.31 55 VAL B N 1
ATOM 1972 C CA . VAL B 1 55 ? 0.004 14.141 4.254 1 96.31 55 VAL B CA 1
ATOM 1973 C C . VAL B 1 55 ? -1.256 13.375 4.645 1 96.31 55 VAL B C 1
ATOM 1975 O O . VAL B 1 55 ? -1.34 12.156 4.445 1 96.31 55 VAL B O 1
ATOM 1978 N N . PHE B 1 56 ? -2.178 14.102 5.281 1 96.75 56 PHE B N 1
ATOM 1979 C CA . PHE B 1 56 ? -3.521 13.594 5.531 1 96.75 56 PHE B CA 1
ATOM 1980 C C . PHE B 1 56 ? -4.527 14.242 4.59 1 96.75 56 PHE B C 1
ATOM 1982 O O . PHE B 1 56 ? -4.539 15.469 4.434 1 96.75 56 PHE B O 1
ATOM 1989 N N . ILE B 1 57 ? -5.402 13.438 3.941 1 97.81 57 ILE B N 1
ATOM 1990 C CA . ILE B 1 57 ? -6.457 13.945 3.07 1 97.81 57 ILE B CA 1
ATOM 1991 C C . ILE B 1 57 ? -7.809 13.406 3.531 1 97.81 57 ILE B C 1
ATOM 1993 O O . ILE B 1 57 ? -7.984 12.195 3.674 1 97.81 57 ILE B O 1
ATOM 1997 N N . ASP B 1 58 ? -8.688 14.266 3.824 1 97.44 58 ASP B N 1
ATOM 1998 C CA . ASP B 1 58 ? -10.07 13.844 4.004 1 97.44 58 ASP B CA 1
ATOM 1999 C C . ASP B 1 58 ? -10.789 13.727 2.66 1 97.44 58 ASP B C 1
ATOM 2001 O O . ASP B 1 58 ? -11.102 14.734 2.027 1 97.44 58 ASP B O 1
ATOM 2005 N N . VAL B 1 59 ? -11.133 12.484 2.27 1 96.94 59 VAL B N 1
ATOM 2006 C CA . VAL B 1 59 ? -11.609 12.234 0.911 1 96.94 59 VAL B CA 1
ATOM 2007 C C . VAL B 1 59 ? -13.133 12.211 0.893 1 96.94 59 VAL B C 1
ATOM 2009 O O . VAL B 1 59 ? -13.75 12.102 -0.172 1 96.94 59 VAL B O 1
ATOM 2012 N N . SER B 1 60 ? -13.789 12.211 1.986 1 90.31 60 SER B N 1
ATOM 2013 C CA . SER B 1 60 ? -15.234 12.008 2.064 1 90.31 60 SER B CA 1
ATOM 2014 C C . SER B 1 60 ? -15.984 13.133 1.359 1 90.31 60 SER B C 1
ATOM 2016 O O . SER B 1 60 ? -17.062 12.906 0.786 1 90.31 60 SER B O 1
ATOM 2018 N N . HIS B 1 61 ? -15.461 14.344 1.201 1 82.5 61 HIS B N 1
ATOM 2019 C CA . HIS B 1 61 ? -16.203 15.43 0.585 1 82.5 61 HIS B CA 1
ATOM 2020 C C . HIS B 1 61 ? -15.406 16.094 -0.529 1 82.5 61 HIS B C 1
ATOM 2022 O O . HIS B 1 61 ? -15.57 17.281 -0.8 1 82.5 61 HIS B O 1
ATOM 2028 N N . ILE B 1 62 ? -14.516 15.391 -1.03 1 87.06 62 ILE B N 1
ATOM 2029 C CA . ILE B 1 62 ? -13.734 15.898 -2.15 1 87.06 62 ILE B CA 1
ATOM 2030 C C . ILE B 1 62 ? -14.273 15.328 -3.461 1 87.06 62 ILE B C 1
ATOM 2032 O O . ILE B 1 62 ? -14.523 14.125 -3.566 1 87.06 62 ILE B O 1
ATOM 2036 N N . GLU B 1 63 ? -14.562 16.109 -4.434 1 81.75 63 GLU B N 1
ATOM 2037 C CA . GLU B 1 63 ? -15.078 15.672 -5.727 1 81.75 63 GLU B CA 1
ATOM 2038 C C . GLU B 1 63 ? -13.945 15.273 -6.668 1 81.75 63 GLU B C 1
ATOM 2040 O O . GLU B 1 63 ? -14.133 14.438 -7.555 1 81.75 63 GLU B O 1
ATOM 2045 N N . GLU B 1 64 ? -12.766 15.812 -6.402 1 88.5 64 GLU B N 1
ATOM 2046 C CA . GLU B 1 64 ? -11.625 15.562 -7.27 1 88.5 64 GLU B CA 1
ATOM 2047 C C . GLU B 1 64 ? -11.094 14.141 -7.098 1 88.5 64 GLU B C 1
ATOM 2049 O O . GLU B 1 64 ? -11.391 13.484 -6.098 1 88.5 64 GLU B O 1
ATOM 2054 N N . ASP B 1 65 ? -10.391 13.703 -8.102 1 94.06 65 ASP B N 1
ATOM 2055 C CA . ASP B 1 65 ? -9.758 12.383 -8.07 1 94.06 65 ASP B CA 1
ATOM 2056 C C . ASP B 1 65 ? -8.492 12.406 -7.215 1 94.06 65 ASP B C 1
ATOM 2058 O O . ASP B 1 65 ? -7.41 12.711 -7.715 1 94.06 65 ASP B O 1
ATOM 2062 N N . VAL B 1 66 ? -8.625 12.039 -6.039 1 96.94 66 VAL B N 1
ATOM 2063 C CA . VAL B 1 66 ? -7.551 12.078 -5.051 1 96.94 66 VAL B CA 1
ATOM 2064 C C . VAL B 1 66 ? -6.43 11.133 -5.477 1 96.94 66 VAL B C 1
ATOM 2066 O O . VAL B 1 66 ? -5.25 11.438 -5.289 1 96.94 66 VAL B O 1
ATOM 2069 N N . PHE B 1 67 ? -6.785 10.039 -6.078 1 97.44 67 PHE B N 1
ATOM 2070 C CA . PHE B 1 67 ? -5.773 9.062 -6.477 1 97.44 67 PHE B CA 1
ATOM 2071 C C . PHE B 1 67 ? -4.934 9.602 -7.629 1 97.44 67 PHE B C 1
ATOM 2073 O O . PHE B 1 67 ? -3.723 9.375 -7.68 1 97.44 67 PHE B O 1
ATOM 2080 N N . LYS B 1 68 ? -5.582 10.281 -8.5 1 96 68 LYS B N 1
ATOM 2081 C CA . LYS B 1 68 ? -4.836 10.969 -9.555 1 96 68 LYS B CA 1
ATOM 2082 C C . LYS B 1 68 ? -3.863 11.984 -8.969 1 96 68 LYS B C 1
ATOM 2084 O O . LYS B 1 68 ? -2.721 12.094 -9.414 1 96 68 LYS B O 1
ATOM 2089 N N . TYR B 1 69 ? -4.348 12.766 -8.023 1 96.06 69 TYR B N 1
ATOM 2090 C CA . TYR B 1 69 ? -3.516 13.742 -7.332 1 96.06 69 TYR B CA 1
ATOM 2091 C C . TYR B 1 69 ? -2.293 13.078 -6.711 1 96.06 69 TYR B C 1
ATOM 2093 O O . TYR B 1 69 ? -1.163 13.523 -6.914 1 96.06 69 TYR B O 1
ATOM 2101 N N . ILE B 1 70 ? -2.461 11.961 -5.984 1 96.75 70 ILE B N 1
ATOM 2102 C CA . ILE B 1 70 ? -1.39 11.258 -5.285 1 96.75 70 ILE B CA 1
ATOM 2103 C C . ILE B 1 70 ? -0.404 10.688 -6.301 1 96.75 70 ILE B C 1
ATOM 2105 O O . ILE B 1 70 ? 0.81 10.719 -6.082 1 96.75 70 ILE B O 1
ATOM 2109 N N . ASN B 1 71 ? -0.91 10.219 -7.402 1 95.44 71 ASN B N 1
ATOM 2110 C CA . ASN B 1 71 ? -0.086 9.617 -8.445 1 95.44 71 ASN B CA 1
ATOM 2111 C C . ASN B 1 71 ? 0.926 10.609 -9.008 1 95.44 71 ASN B C 1
ATOM 2113 O O . ASN B 1 71 ? 1.981 10.219 -9.508 1 95.44 71 ASN B O 1
ATOM 2117 N N . ASN B 1 72 ? 0.611 11.867 -8.922 1 93.19 72 ASN B N 1
ATOM 2118 C CA . ASN B 1 72 ? 1.529 12.906 -9.391 1 93.19 72 ASN B CA 1
ATOM 2119 C C . ASN B 1 72 ? 2.797 12.953 -8.547 1 93.19 72 ASN B C 1
ATOM 2121 O O . ASN B 1 72 ? 3.797 13.547 -8.945 1 93.19 72 ASN B O 1
ATOM 2125 N N . PHE B 1 73 ? 2.768 12.25 -7.406 1 93.25 73 PHE B N 1
ATOM 2126 C CA . PHE B 1 73 ? 3.893 12.305 -6.48 1 93.25 73 PHE B CA 1
ATOM 2127 C C . PHE B 1 73 ? 4.492 10.922 -6.277 1 93.25 73 PHE B C 1
ATOM 2129 O O . PHE B 1 73 ? 5.102 10.648 -5.238 1 93.25 73 PHE B O 1
ATOM 2136 N N . ASN B 1 74 ? 4.309 10 -7.199 1 89 74 ASN B N 1
ATOM 2137 C CA . ASN B 1 74 ? 4.707 8.602 -7.07 1 89 74 ASN B CA 1
ATOM 2138 C C . ASN B 1 74 ? 6.223 8.453 -7.004 1 89 74 ASN B C 1
ATOM 2140 O O . ASN B 1 74 ? 6.734 7.414 -6.582 1 89 74 ASN B O 1
ATOM 2144 N N . ASP B 1 75 ? 6.945 9.445 -7.355 1 88.44 75 ASP B N 1
ATOM 2145 C CA . ASP B 1 75 ? 8.406 9.398 -7.309 1 88.44 75 ASP B CA 1
ATOM 2146 C C . ASP B 1 75 ? 8.93 9.945 -5.984 1 88.44 75 ASP B C 1
ATOM 2148 O O . ASP B 1 75 ? 10.141 10.086 -5.797 1 88.44 75 ASP B O 1
ATOM 2152 N N . THR B 1 76 ? 8.047 10.219 -5.074 1 90.5 76 THR B N 1
ATOM 2153 C CA . THR B 1 76 ? 8.422 10.758 -3.775 1 90.5 76 THR B CA 1
ATOM 2154 C C . THR B 1 76 ? 8.227 9.719 -2.676 1 90.5 76 THR B C 1
ATOM 2156 O O . THR B 1 76 ? 7.684 8.641 -2.926 1 90.5 76 THR B O 1
ATOM 2159 N N . GLU B 1 77 ? 8.711 10.078 -1.509 1 91.19 77 GLU B N 1
ATOM 2160 C CA . GLU B 1 77 ? 8.586 9.188 -0.358 1 91.19 77 GLU B CA 1
ATOM 2161 C C . GLU B 1 77 ? 7.516 9.688 0.609 1 91.19 77 GLU B C 1
ATOM 2163 O O . GLU B 1 77 ? 7.539 9.352 1.796 1 91.19 77 GLU B O 1
ATOM 2168 N N . ILE B 1 78 ? 6.66 10.469 0.068 1 96 78 ILE B N 1
ATOM 2169 C CA . ILE B 1 78 ? 5.613 11.031 0.911 1 96 78 ILE B CA 1
ATOM 2170 C C . ILE B 1 78 ? 4.746 9.906 1.476 1 96 78 ILE B C 1
ATOM 2172 O O . ILE B 1 78 ? 4.398 8.969 0.762 1 96 78 ILE B O 1
ATOM 2176 N N . ILE B 1 79 ? 4.434 10.008 2.777 1 97.12 79 ILE B N 1
ATOM 2177 C CA . ILE B 1 79 ? 3.504 9.109 3.447 1 97.12 79 ILE B CA 1
ATOM 2178 C C . ILE B 1 79 ? 2.084 9.664 3.338 1 97.12 79 ILE B C 1
ATOM 2180 O O . ILE B 1 79 ? 1.814 10.789 3.762 1 97.12 79 ILE B O 1
ATOM 2184 N N . TRP B 1 80 ? 1.171 8.844 2.76 1 97.94 80 TRP B N 1
ATOM 2185 C CA . TRP B 1 80 ? -0.191 9.289 2.486 1 97.94 80 TRP B CA 1
ATOM 2186 C C . TRP B 1 80 ? -1.185 8.609 3.424 1 97.94 80 TRP B C 1
ATOM 2188 O O . TRP B 1 80 ? -1.251 7.379 3.48 1 97.94 80 TRP B O 1
ATOM 2198 N N . TYR B 1 81 ? -1.879 9.438 4.129 1 98.38 81 TYR B N 1
ATOM 2199 C CA . TYR B 1 81 ? -3.018 8.977 4.914 1 98.38 81 TYR B CA 1
ATOM 2200 C C . TYR B 1 81 ? -4.328 9.5 4.34 1 98.38 81 TYR B C 1
ATOM 2202 O O . TYR B 1 81 ? -4.469 10.703 4.105 1 98.38 81 TYR B O 1
ATOM 2210 N N . LEU B 1 82 ? -5.27 8.586 4.086 1 98.38 82 LEU B N 1
ATOM 2211 C CA . LEU B 1 82 ? -6.605 9.008 3.68 1 98.38 82 LEU B CA 1
ATOM 2212 C C . LEU B 1 82 ? -7.602 8.836 4.824 1 98.38 82 LEU B C 1
ATOM 2214 O O . LEU B 1 82 ? -7.566 7.832 5.535 1 98.38 82 LEU B O 1
ATOM 2218 N N . LEU B 1 83 ? -8.359 9.852 5.031 1 98 83 LEU B N 1
ATOM 2219 C CA . LEU B 1 83 ? -9.469 9.828 5.977 1 98 83 LEU B CA 1
ATOM 2220 C C . LEU B 1 83 ? -10.805 9.711 5.242 1 98 83 LEU B C 1
ATOM 2222 O O . LEU B 1 83 ? -11.031 10.398 4.242 1 98 83 LEU B O 1
ATOM 2226 N N . VAL B 1 84 ? -11.68 8.773 5.707 1 97.38 84 VAL B N 1
ATOM 2227 C CA . VAL B 1 84 ? -12.906 8.516 4.957 1 97.38 84 VAL B CA 1
ATOM 2228 C C . VAL B 1 84 ? -13.992 8 5.898 1 97.38 84 VAL B C 1
ATOM 2230 O O . VAL B 1 84 ? -13.688 7.426 6.949 1 97.38 84 VAL B O 1
ATOM 2233 N N . ASP B 1 85 ? -15.195 8.297 5.574 1 96.44 85 ASP B N 1
ATOM 2234 C CA . ASP B 1 85 ? -16.312 7.863 6.418 1 96.44 85 ASP B CA 1
ATOM 2235 C C . ASP B 1 85 ? -16.656 6.398 6.164 1 96.44 85 ASP B C 1
ATOM 2237 O O . ASP B 1 85 ? -16.875 5.637 7.105 1 96.44 85 ASP B O 1
ATOM 2241 N N . GLN B 1 86 ? -16.703 5.945 4.938 1 94.38 86 GLN B N 1
ATOM 2242 C CA . GLN B 1 86 ? -17.172 4.613 4.551 1 94.38 86 GLN B CA 1
ATOM 2243 C C . GLN B 1 86 ? -16.406 4.109 3.324 1 94.38 86 GLN B C 1
ATOM 2245 O O . GLN B 1 86 ? -16.922 4.195 2.203 1 94.38 86 GLN B O 1
ATOM 2250 N N . PRO B 1 87 ? -15.234 3.5 3.553 1 95.44 87 PRO B N 1
ATOM 2251 C CA . PRO B 1 87 ? -14.492 3.041 2.377 1 95.44 87 PRO B CA 1
ATOM 2252 C C . PRO B 1 87 ? -15.07 1.764 1.774 1 95.44 87 PRO B C 1
ATOM 2254 O O . PRO B 1 87 ? -15.406 0.829 2.506 1 95.44 87 PRO B O 1
ATOM 2257 N N . SER B 1 88 ? -15.234 1.738 0.444 1 95.75 88 SER B N 1
ATOM 2258 C CA . SER B 1 88 ? -15.602 0.543 -0.312 1 95.75 88 SER B CA 1
ATOM 2259 C C . SER B 1 88 ? -14.367 -0.301 -0.633 1 95.75 88 SER B C 1
ATOM 2261 O O . SER B 1 88 ? -13.234 0.154 -0.464 1 95.75 88 SER B O 1
ATOM 2263 N N . TYR B 1 89 ? -14.609 -1.497 -1.047 1 96.44 89 TYR B N 1
ATOM 2264 C CA . TYR B 1 89 ? -13.531 -2.35 -1.538 1 96.44 89 TYR B CA 1
ATOM 2265 C C . TYR B 1 89 ? -12.766 -1.668 -2.668 1 96.44 89 TYR B C 1
ATOM 2267 O O . TYR B 1 89 ? -11.531 -1.646 -2.668 1 96.44 89 TYR B O 1
ATOM 2275 N N . SER B 1 90 ? -13.531 -1.171 -3.605 1 96.25 90 SER B N 1
ATOM 2276 C CA . SER B 1 90 ? -12.898 -0.523 -4.75 1 96.25 90 SER B CA 1
ATOM 2277 C C . SER B 1 90 ? -12.008 0.632 -4.309 1 96.25 90 SER B C 1
ATOM 2279 O O . SER B 1 90 ? -10.922 0.827 -4.855 1 96.25 90 SER B O 1
ATOM 2281 N N . PHE B 1 91 ? -12.484 1.404 -3.348 1 96.62 91 PHE B N 1
ATOM 2282 C CA . PHE B 1 91 ? -11.703 2.514 -2.816 1 96.62 91 PHE B CA 1
ATOM 2283 C C . PHE B 1 91 ? -10.414 2.012 -2.184 1 96.62 91 PHE B C 1
ATOM 2285 O O . PHE B 1 91 ? -9.328 2.518 -2.484 1 96.62 91 PHE B O 1
ATOM 2292 N N . MET B 1 92 ? -10.508 1.019 -1.369 1 98 92 MET B N 1
ATOM 2293 C CA . MET B 1 92 ? -9.352 0.469 -0.668 1 98 92 MET B CA 1
ATOM 2294 C C . MET B 1 92 ? -8.359 -0.14 -1.651 1 98 92 MET B C 1
ATOM 2296 O O . MET B 1 92 ? -7.145 -0.007 -1.478 1 98 92 MET B O 1
ATOM 2300 N N . ARG B 1 93 ? -8.836 -0.84 -2.572 1 97.75 93 ARG B N 1
ATOM 2301 C CA . ARG B 1 93 ? -7.957 -1.44 -3.572 1 97.75 93 ARG B CA 1
ATOM 2302 C C . ARG B 1 93 ? -7.199 -0.369 -4.348 1 97.75 93 ARG B C 1
ATOM 2304 O O . ARG B 1 93 ? -6.008 -0.523 -4.629 1 97.75 93 ARG B O 1
ATOM 2311 N N . GLU B 1 94 ? -7.902 0.702 -4.766 1 97.06 94 GLU B N 1
ATOM 2312 C CA . GLU B 1 94 ? -7.223 1.806 -5.438 1 97.06 94 GLU B CA 1
ATOM 2313 C C . GLU B 1 94 ? -6.141 2.412 -4.547 1 97.06 94 GLU B C 1
ATOM 2315 O O . GLU B 1 94 ? -5.082 2.807 -5.031 1 97.06 94 GLU B O 1
ATOM 2320 N N . ALA B 1 95 ? -6.441 2.535 -3.271 1 98 95 ALA B N 1
ATOM 2321 C CA . ALA B 1 95 ? -5.445 3.023 -2.318 1 98 95 ALA B CA 1
ATOM 2322 C C . ALA B 1 95 ? -4.191 2.158 -2.344 1 98 95 ALA B C 1
ATOM 2324 O O . ALA B 1 95 ? -3.07 2.678 -2.355 1 98 95 ALA B O 1
ATOM 2325 N N . LEU B 1 96 ? -4.359 0.896 -2.396 1 97.38 96 LEU B N 1
ATOM 2326 C CA . LEU B 1 96 ? -3.242 -0.04 -2.479 1 97.38 96 LEU B CA 1
ATOM 2327 C C . LEU B 1 96 ? -2.422 0.202 -3.742 1 97.38 96 LEU B C 1
ATOM 2329 O O . LEU B 1 96 ? -1.204 0.381 -3.672 1 97.38 96 LEU B O 1
ATOM 2333 N N . GLN B 1 97 ? -3.086 0.282 -4.848 1 96.31 97 GLN B N 1
ATOM 2334 C CA . GLN B 1 97 ? -2.424 0.345 -6.145 1 96.31 97 GLN B CA 1
ATOM 2335 C C . GLN B 1 97 ? -1.767 1.704 -6.363 1 96.31 97 GLN B C 1
ATOM 2337 O O . GLN B 1 97 ? -0.922 1.857 -7.246 1 96.31 97 GLN B O 1
ATOM 2342 N N . THR B 1 98 ? -2.215 2.693 -5.586 1 95.75 98 THR B N 1
ATOM 2343 C CA . THR B 1 98 ? -1.685 4.043 -5.742 1 95.75 98 THR B CA 1
ATOM 2344 C C . THR B 1 98 ? -0.524 4.281 -4.781 1 95.75 98 THR B C 1
ATOM 2346 O O . THR B 1 98 ? 0.253 5.223 -4.957 1 95.75 98 THR B O 1
ATOM 2349 N N . GLY B 1 99 ? -0.413 3.418 -3.762 1 94.31 99 GLY B N 1
ATOM 2350 C CA . GLY B 1 99 ? 0.672 3.566 -2.807 1 94.31 99 GLY B CA 1
ATOM 2351 C C . GLY B 1 99 ? 0.276 4.355 -1.572 1 94.31 99 GLY B C 1
ATOM 2352 O O . GLY B 1 99 ? 1.119 4.996 -0.941 1 94.31 99 GLY B O 1
ATOM 2353 N N . VAL B 1 100 ? -0.964 4.449 -1.325 1 97.69 100 VAL B N 1
ATOM 2354 C CA . VAL B 1 100 ? -1.438 4.996 -0.058 1 97.69 100 VAL B CA 1
ATOM 2355 C C . VAL B 1 100 ? -0.944 4.129 1.098 1 97.69 100 VAL B C 1
ATOM 2357 O O . VAL B 1 100 ? -0.951 2.898 1.006 1 97.69 100 VAL B O 1
ATOM 2360 N N . ASP B 1 101 ? -0.564 4.809 2.201 1 97.5 101 ASP B N 1
ATOM 2361 C CA . ASP B 1 101 ? 0.065 4.07 3.293 1 97.5 101 ASP B CA 1
ATOM 2362 C C . ASP B 1 101 ? -0.978 3.572 4.289 1 97.5 101 ASP B C 1
ATOM 2364 O O . ASP B 1 101 ? -0.813 2.504 4.883 1 97.5 101 ASP B O 1
ATOM 2368 N N . ASP B 1 102 ? -1.959 4.414 4.488 1 98.12 102 ASP B N 1
ATOM 2369 C CA . ASP B 1 102 ? -2.988 4.031 5.453 1 98.12 102 ASP B CA 1
ATOM 2370 C C . ASP B 1 102 ? -4.309 4.742 5.156 1 98.12 102 ASP B C 1
ATOM 2372 O O . ASP B 1 102 ? -4.316 5.824 4.562 1 98.12 102 ASP B O 1
ATOM 2376 N N . VAL B 1 103 ? -5.383 4.074 5.516 1 98.25 103 VAL B N 1
ATOM 2377 C CA . VAL B 1 103 ? -6.727 4.637 5.465 1 98.25 103 VAL B CA 1
ATOM 2378 C C . VAL B 1 103 ? -7.375 4.551 6.848 1 98.25 103 VAL B C 1
ATOM 2380 O O . VAL B 1 103 ? -7.414 3.48 7.457 1 98.25 103 VAL B O 1
ATOM 2383 N N . ILE B 1 104 ? -7.844 5.715 7.301 1 98 104 ILE B N 1
ATOM 2384 C CA . ILE B 1 104 ? -8.43 5.773 8.633 1 98 104 ILE B CA 1
ATOM 2385 C C . ILE B 1 104 ? -9.891 6.211 8.539 1 98 104 ILE B C 1
ATOM 2387 O O . ILE B 1 104 ? -10.219 7.133 7.793 1 98 104 ILE B O 1
ATOM 2391 N N . LEU B 1 105 ? -10.742 5.531 9.289 1 97.69 105 LEU B N 1
ATOM 2392 C CA . LEU B 1 105 ? -12.125 5.969 9.398 1 97.69 105 LEU B CA 1
ATOM 2393 C C . LEU B 1 105 ? -12.227 7.258 10.211 1 97.69 105 LEU B C 1
ATOM 2395 O O . LEU B 1 105 ? -11.648 7.355 11.297 1 97.69 105 LEU B O 1
ATOM 2399 N N . ASN B 1 106 ? -12.922 8.156 9.695 1 96.31 106 ASN B N 1
ATOM 2400 C CA . ASN B 1 106 ? -13.07 9.445 10.359 1 96.31 106 ASN B CA 1
ATOM 2401 C C . ASN B 1 106 ? -13.555 9.289 11.797 1 96.31 106 ASN B C 1
ATOM 2403 O O . ASN B 1 106 ? -13.086 9.992 12.695 1 96.31 106 ASN B O 1
ATOM 2407 N N . ASN B 1 107 ? -14.438 8.406 12.109 1 95.69 107 ASN B N 1
ATOM 2408 C CA . ASN B 1 107 ? -15 8.234 13.445 1 95.69 107 ASN B CA 1
ATOM 2409 C C . ASN B 1 107 ? -14.039 7.484 14.367 1 95.69 107 ASN B C 1
ATOM 2411 O O . ASN B 1 107 ? -14.32 7.312 15.555 1 95.69 107 ASN B O 1
ATOM 2415 N N . MET B 1 108 ? -12.898 7.07 13.883 1 96.19 108 MET B N 1
ATOM 2416 C CA . MET B 1 108 ? -11.953 6.289 14.672 1 96.19 108 MET B CA 1
ATOM 2417 C C . MET B 1 108 ? -10.656 7.059 14.891 1 96.19 108 MET B C 1
ATOM 2419 O O . MET B 1 108 ? -9.711 6.543 15.492 1 96.19 108 MET B O 1
ATOM 2423 N N . ILE B 1 109 ? -10.562 8.258 14.422 1 94.44 109 ILE B N 1
ATOM 2424 C CA . ILE B 1 109 ? -9.344 9.047 14.508 1 94.44 109 ILE B CA 1
ATOM 2425 C C . ILE B 1 109 ? -8.93 9.203 15.969 1 94.44 109 ILE B C 1
ATOM 2427 O O . ILE B 1 109 ? -7.746 9.07 16.297 1 94.44 109 ILE B O 1
ATOM 2431 N N . LYS B 1 110 ? -9.891 9.414 16.828 1 89.94 110 LYS B N 1
ATOM 2432 C CA . LYS B 1 110 ? -9.594 9.617 18.25 1 89.94 110 LYS B CA 1
ATOM 2433 C C . LYS B 1 110 ? -8.984 8.359 18.859 1 89.94 110 LYS B C 1
ATOM 2435 O O . LYS B 1 110 ? -8.242 8.438 19.844 1 89.94 110 LYS B O 1
ATOM 2440 N N . ASN B 1 111 ? -9.195 7.203 18.312 1 93.06 111 ASN B N 1
ATOM 2441 C CA . ASN B 1 111 ? -8.727 5.93 18.844 1 93.06 111 ASN B CA 1
ATOM 2442 C C . ASN B 1 111 ? -7.438 5.48 18.156 1 93.06 111 ASN B C 1
ATOM 2444 O O . ASN B 1 111 ? -6.855 4.461 18.531 1 93.06 111 ASN B O 1
ATOM 2448 N N . GLU B 1 112 ? -6.984 6.234 17.234 1 94.31 112 GLU B N 1
ATOM 2449 C CA . GLU B 1 112 ? -5.805 5.832 16.484 1 94.31 112 GLU B CA 1
ATOM 2450 C C . GLU B 1 112 ? -4.539 5.957 17.328 1 94.31 112 GLU B C 1
ATOM 2452 O O . GLU B 1 112 ? -4.375 6.926 18.062 1 94.31 112 GLU B O 1
ATOM 2457 N N . SER B 1 113 ? -3.641 4.984 17.188 1 92.19 113 SER B N 1
ATOM 2458 C CA . SER B 1 113 ? -2.365 5.012 17.891 1 92.19 113 SER B CA 1
ATOM 2459 C C . SER B 1 113 ? -1.252 5.559 17 1 92.19 113 SER B C 1
ATOM 2461 O O . SER B 1 113 ? -0.212 5.996 17.5 1 92.19 113 SER B O 1
ATOM 2463 N N . PHE B 1 114 ? -1.372 5.488 15.703 1 93.38 114 PHE B N 1
ATOM 2464 C CA . PHE B 1 114 ? -0.392 5.906 14.711 1 93.38 114 PHE B CA 1
ATOM 2465 C C . PHE B 1 114 ? 0.922 5.156 14.898 1 93.38 114 PHE B C 1
ATOM 2467 O O . PHE B 1 114 ? 1.998 5.707 14.656 1 93.38 114 PHE B O 1
ATOM 2474 N N . ASP B 1 115 ? 0.831 3.891 15.344 1 92.06 115 ASP B N 1
ATOM 2475 C CA . ASP B 1 115 ? 2.002 3.039 15.531 1 92.06 115 ASP B CA 1
ATOM 2476 C C . ASP B 1 115 ? 2.734 2.814 14.211 1 92.06 115 ASP B C 1
ATOM 2478 O O . ASP B 1 115 ? 3.961 2.707 14.188 1 92.06 115 ASP B O 1
ATOM 2482 N N . TYR B 1 116 ? 2.006 2.818 13.18 1 93.06 116 TYR B N 1
ATOM 2483 C CA . TYR B 1 116 ? 2.602 2.605 11.859 1 93.06 116 TYR B CA 1
ATOM 2484 C C . TYR B 1 116 ? 3.588 3.717 11.523 1 93.06 116 TYR B C 1
ATOM 2486 O O . TYR B 1 116 ? 4.641 3.463 10.93 1 93.06 116 TYR B O 1
ATOM 2494 N N . LEU B 1 117 ? 3.307 4.938 11.922 1 93.06 117 LEU B N 1
ATOM 2495 C CA . LEU B 1 117 ? 4.172 6.074 11.633 1 93.06 117 LEU B CA 1
ATOM 2496 C C . LEU B 1 117 ? 5.5 5.949 12.375 1 93.06 117 LEU B C 1
ATOM 2498 O O . LEU B 1 117 ? 6.523 6.453 11.906 1 93.06 117 LEU B O 1
ATOM 2502 N N . GLU B 1 118 ? 5.465 5.246 13.484 1 87.69 118 GLU B N 1
ATOM 2503 C CA . GLU B 1 118 ? 6.707 5.02 14.219 1 87.69 118 GLU B CA 1
ATOM 2504 C C . GLU B 1 118 ? 7.672 4.145 13.414 1 87.69 118 GLU B C 1
ATOM 2506 O O . GLU B 1 118 ? 8.891 4.328 13.484 1 87.69 118 GLU B O 1
ATOM 2511 N N . LYS B 1 119 ? 7.043 3.271 12.703 1 87.94 119 LYS B N 1
ATOM 2512 C CA . LYS B 1 119 ? 7.852 2.379 11.875 1 87.94 119 LYS B CA 1
ATOM 2513 C C . LYS B 1 119 ? 8.43 3.119 10.68 1 87.94 119 LYS B C 1
ATOM 2515 O O . LYS B 1 119 ? 9.555 2.836 10.25 1 87.94 119 LYS B O 1
ATOM 2520 N N . ILE B 1 120 ? 7.723 4.094 10.242 1 89.44 120 ILE B N 1
ATOM 2521 C CA . ILE B 1 120 ? 8.094 4.816 9.031 1 89.44 120 ILE B CA 1
ATOM 2522 C C . ILE B 1 120 ? 9.094 5.914 9.375 1 89.44 120 ILE B C 1
ATOM 2524 O O . ILE B 1 120 ? 9.969 6.246 8.562 1 89.44 120 ILE B O 1
ATOM 2528 N N . PHE B 1 121 ? 8.898 6.5 10.57 1 86.69 121 PHE B N 1
ATOM 2529 C CA . PHE B 1 121 ? 9.781 7.562 11.039 1 86.69 121 PHE B CA 1
ATOM 2530 C C . PHE B 1 121 ? 10.562 7.113 12.266 1 86.69 121 PHE B C 1
ATOM 2532 O O . PHE B 1 121 ? 10.469 7.734 13.328 1 86.69 121 PHE B O 1
ATOM 2539 N N . PRO B 1 122 ? 11.398 6.133 12.141 1 77.25 122 PRO B N 1
ATOM 2540 C CA . PRO B 1 122 ? 12.047 5.559 13.328 1 77.25 122 PRO B CA 1
ATOM 2541 C C . PRO B 1 122 ? 12.992 6.539 14.016 1 77.25 122 PRO B C 1
ATOM 2543 O O . PRO B 1 122 ? 13.188 6.469 15.227 1 77.25 122 PRO B O 1
ATOM 2546 N N . ASP B 1 123 ? 13.555 7.434 13.32 1 73.62 123 ASP B N 1
ATOM 2547 C CA . ASP B 1 123 ? 14.562 8.32 13.891 1 73.62 123 ASP B CA 1
ATOM 2548 C C . ASP B 1 123 ? 13.961 9.672 14.25 1 73.62 123 ASP B C 1
ATOM 2550 O O . ASP B 1 123 ? 14.688 10.625 14.555 1 73.62 123 ASP B O 1
ATOM 2554 N N . ASN B 1 124 ? 12.742 9.766 14.164 1 72.12 124 ASN B N 1
ATOM 2555 C CA . ASN B 1 124 ? 12.102 11.062 14.352 1 72.12 124 ASN B CA 1
ATOM 2556 C C . ASN B 1 124 ? 11.758 11.312 15.82 1 72.12 124 ASN B C 1
ATOM 2558 O O . ASN B 1 124 ? 11.219 12.359 16.156 1 72.12 124 ASN B O 1
ATOM 2562 N N . LYS B 1 125 ? 12.094 10.391 16.625 1 64.94 125 LYS B N 1
ATOM 2563 C CA . LYS B 1 125 ? 11.617 10.617 17.984 1 64.94 125 LYS B CA 1
ATOM 2564 C C . LYS B 1 125 ? 12.594 11.5 18.766 1 64.94 125 LYS B C 1
ATOM 2566 O O . LYS B 1 125 ? 13.805 11.352 18.641 1 64.94 125 LYS B O 1
ATOM 2571 N N . LEU B 1 126 ? 12.133 12.656 19.203 1 54.62 126 LEU B N 1
ATOM 2572 C CA . LEU B 1 126 ? 12.898 13.625 19.984 1 54.62 126 LEU B CA 1
ATOM 2573 C C . LEU B 1 126 ? 13.102 13.133 21.406 1 54.62 126 LEU B C 1
ATOM 2575 O O . LEU B 1 126 ? 12.133 12.859 22.125 1 54.62 126 LEU B O 1
ATOM 2579 N N . ASP B 1 127 ? 14.094 12.297 21.578 1 51.56 127 ASP B N 1
ATOM 2580 C CA . ASP B 1 127 ? 14.305 12.133 23 1 51.56 127 ASP B CA 1
ATOM 2581 C C . ASP B 1 127 ? 13.898 13.383 23.781 1 51.56 127 ASP B C 1
ATOM 2583 O O . ASP B 1 127 ? 13.242 13.297 24.812 1 51.56 127 ASP B O 1
ATOM 2587 N N . GLU B 1 128 ? 14.406 14.461 23.484 1 45.41 128 GLU B N 1
ATOM 2588 C CA . GLU B 1 128 ? 14.195 15.797 24.031 1 45.41 128 GLU B CA 1
ATOM 2589 C C . GLU B 1 128 ? 12.906 16.422 23.5 1 45.41 128 GLU B C 1
ATOM 2591 O O . GLU B 1 128 ? 12.57 17.547 23.844 1 45.41 128 GLU B O 1
ATOM 2596 N N . ALA B 1 129 ? 12.188 15.797 22.688 1 47.47 129 ALA B N 1
ATOM 2597 C CA . ALA B 1 129 ? 10.969 16.172 21.984 1 47.47 129 ALA B CA 1
ATOM 2598 C C . ALA B 1 129 ? 9.836 16.469 22.953 1 47.47 129 ALA B C 1
ATOM 2600 O O . ALA B 1 129 ? 8.891 17.188 22.625 1 47.47 129 ALA B O 1
ATOM 2601 N N . LEU B 1 130 ? 9.969 15.898 24.062 1 48.31 130 LEU B N 1
ATOM 2602 C CA . LEU B 1 130 ? 8.992 16.172 25.094 1 48.31 130 LEU B CA 1
ATOM 2603 C C . LEU B 1 130 ? 8.648 17.656 25.156 1 48.31 130 LEU B C 1
ATOM 2605 O O . LEU B 1 130 ? 7.48 18.016 25.281 1 48.31 130 LEU B O 1
ATOM 2609 N N . ASP B 1 131 ? 9.695 18.312 25.125 1 47.41 131 ASP B N 1
ATOM 2610 C CA . ASP B 1 131 ? 9.469 19.734 25.312 1 47.41 131 ASP B CA 1
ATOM 2611 C C . ASP B 1 131 ? 8.742 20.344 24.109 1 47.41 131 ASP B C 1
ATOM 2613 O O . ASP B 1 131 ? 7.797 21.109 24.281 1 47.41 131 ASP B O 1
ATOM 2617 N N . VAL B 1 132 ? 9.109 19.875 22.938 1 45.44 132 VAL B N 1
ATOM 2618 C CA . VAL B 1 132 ? 8.531 20.422 21.719 1 45.44 132 VAL B CA 1
ATOM 2619 C C . VAL B 1 132 ? 7.066 20.016 21.609 1 45.44 132 VAL B C 1
ATOM 2621 O O . VAL B 1 132 ? 6.207 20.828 21.281 1 45.44 132 VAL B O 1
ATOM 2624 N N . ASN B 1 133 ? 6.824 18.797 21.969 1 49.5 133 ASN B N 1
ATOM 2625 C CA . ASN B 1 133 ? 5.445 18.328 21.922 1 49.5 133 ASN B CA 1
ATOM 2626 C C . ASN B 1 133 ? 4.555 19.062 22.906 1 49.5 133 ASN B C 1
ATOM 2628 O O . ASN B 1 133 ? 3.393 19.344 22.609 1 49.5 133 ASN B O 1
ATOM 2632 N N . ALA B 1 134 ? 5.102 19.25 24.031 1 47.84 134 ALA B N 1
ATOM 2633 C CA . ALA B 1 134 ? 4.359 20.047 25 1 47.84 134 ALA B CA 1
ATOM 2634 C C . ALA B 1 134 ? 3.99 21.406 24.422 1 47.84 134 ALA B C 1
ATOM 2636 O O . ALA B 1 134 ? 2.873 21.891 24.625 1 47.84 134 ALA B O 1
ATOM 2637 N N . LYS B 1 135 ? 4.891 21.875 23.672 1 46.94 135 LYS B N 1
ATOM 2638 C CA . LYS B 1 135 ? 4.66 23.188 23.094 1 46.94 135 LYS B CA 1
ATOM 2639 C C . LYS B 1 135 ? 3.578 23.125 22.016 1 46.94 135 LYS B C 1
ATOM 2641 O O . LYS B 1 135 ? 2.68 23.969 21.984 1 46.94 135 LYS B O 1
ATOM 2646 N N . LEU B 1 136 ? 3.68 22.156 21.281 1 48.78 136 LEU B N 1
ATOM 2647 C CA . LEU B 1 136 ? 2.682 21.969 20.234 1 48.78 136 LEU B CA 1
ATOM 2648 C C . LEU B 1 136 ? 1.292 21.781 20.828 1 48.78 136 LEU B C 1
ATOM 2650 O O . LEU B 1 136 ? 0.316 22.359 20.328 1 48.78 136 LEU B O 1
ATOM 2654 N N . SER B 1 137 ? 1.327 21 21.812 1 47.91 137 SER B N 1
ATOM 2655 C CA . SER B 1 137 ? 0.052 20.766 22.484 1 47.91 137 SER B CA 1
ATOM 2656 C C . SER B 1 137 ? -0.54 22.047 23.031 1 47.91 137 SER B C 1
ATOM 2658 O O . SER B 1 137 ? -1.748 22.281 22.938 1 47.91 137 SER B O 1
ATOM 2660 N N . MET B 1 138 ? 0.232 22.781 23.594 1 46.44 138 MET B N 1
ATOM 2661 C CA . MET B 1 138 ? -0.218 24.062 24.156 1 46.44 138 MET B CA 1
ATOM 2662 C C . MET B 1 138 ? -0.717 25 23.062 1 46.44 138 MET B C 1
ATOM 2664 O O . MET B 1 138 ? -1.756 25.641 23.219 1 46.44 138 MET B O 1
ATOM 2668 N N . MET B 1 139 ? 0.03 24.953 22 1 45.47 139 MET B N 1
ATOM 2669 C CA . MET B 1 139 ? -0.37 25.812 20.891 1 45.47 139 MET B CA 1
ATOM 2670 C C . MET B 1 139 ? -1.714 25.375 20.328 1 45.47 139 MET B C 1
ATOM 2672 O O . MET B 1 139 ? -2.582 26.203 20.047 1 45.47 139 MET B O 1
ATOM 2676 N N . LEU B 1 140 ? -1.757 24.078 20.234 1 46.78 140 LEU B N 1
ATOM 2677 C CA . LEU B 1 140 ? -3.01 23.531 19.734 1 46.78 140 LEU B CA 1
ATOM 2678 C C . LEU B 1 140 ? -4.172 23.875 20.656 1 46.78 140 LEU B C 1
ATOM 2680 O O . LEU B 1 140 ? -5.273 24.188 20.188 1 46.78 140 LEU B O 1
ATOM 2684 N N . SER B 1 141 ? -3.844 23.781 21.891 1 45.38 141 SER B N 1
ATOM 2685 C CA . SER B 1 141 ? -4.879 24.156 22.844 1 45.38 141 SER B CA 1
ATOM 2686 C C . SER B 1 141 ? -5.281 25.625 22.656 1 45.38 141 SER B C 1
ATOM 2688 O O . SER B 1 141 ? -6.461 25.969 22.75 1 45.38 141 SER B O 1
ATOM 2690 N N . ASN B 1 142 ? -4.34 26.391 22.406 1 41.78 142 ASN B N 1
ATOM 2691 C CA . ASN B 1 142 ? -4.645 27.812 22.266 1 41.78 142 ASN B CA 1
ATOM 2692 C C . ASN B 1 142 ? -5.371 28.094 20.953 1 41.78 142 ASN B C 1
ATOM 2694 O O . ASN B 1 142 ? -6.27 28.938 20.922 1 41.78 142 ASN B O 1
ATOM 2698 N N . ILE B 1 143 ? -4.906 27.406 19.906 1 42.41 143 ILE B N 1
ATOM 2699 C CA . ILE B 1 143 ? -5.605 27.562 18.641 1 42.41 143 ILE B CA 1
ATOM 2700 C C . ILE B 1 143 ? -7.059 27.125 18.781 1 42.41 143 ILE B C 1
ATOM 2702 O O . ILE B 1 143 ? -7.969 27.766 18.266 1 42.41 143 ILE B O 1
ATOM 2706 N N . ARG B 1 144 ? -7.234 26.125 19.453 1 42.75 144 ARG B N 1
ATOM 2707 C CA . ARG B 1 144 ? -8.594 25.688 19.75 1 42.75 144 ARG B CA 1
ATOM 2708 C C . ARG B 1 144 ? -9.398 26.797 20.422 1 42.75 144 ARG B C 1
ATOM 2710 O O . ARG B 1 144 ? -10.578 26.984 20.125 1 42.75 144 ARG B O 1
ATOM 2717 N N . ASP B 1 145 ? -8.68 27.484 21.234 1 44.41 145 ASP B N 1
ATOM 2718 C CA . ASP B 1 145 ? -9.359 28.516 22.016 1 44.41 145 ASP B CA 1
ATOM 2719 C C . ASP B 1 145 ? -9.289 29.875 21.312 1 44.41 145 ASP B C 1
ATOM 2721 O O . ASP B 1 145 ? -9.594 30.906 21.922 1 44.41 145 ASP B O 1
ATOM 2725 N N . HIS B 1 146 ? -8.891 29.875 19.922 1 42.25 146 HIS B N 1
ATOM 2726 C CA . HIS B 1 146 ? -8.859 31.078 19.094 1 42.25 146 HIS B CA 1
ATOM 2727 C C . HIS B 1 146 ? -7.984 32.156 19.734 1 42.25 146 HIS B C 1
ATOM 2729 O O . HIS B 1 146 ? -8.328 33.344 19.688 1 42.25 146 HIS B O 1
ATOM 2735 N N . GLN B 1 147 ? -7.047 31.844 20.562 1 43.41 147 GLN B N 1
ATOM 2736 C CA . GLN B 1 147 ? -6.152 32.875 21.109 1 43.41 147 GLN B CA 1
ATOM 2737 C C . GLN B 1 147 ? -4.914 33.031 20.234 1 43.41 147 GLN B C 1
ATOM 2739 O O . GLN B 1 147 ? -4.387 32.062 19.703 1 43.41 147 GLN B O 1
ATOM 2744 N N . GLU B 1 148 ? -4.641 34.281 19.609 1 41.88 148 GLU B N 1
ATOM 2745 C CA . GLU B 1 148 ? -3.449 34.688 18.859 1 41.88 148 GLU B CA 1
ATOM 2746 C C . GLU B 1 148 ? -2.178 34.312 19.625 1 41.88 148 GLU B C 1
ATOM 2748 O O . GLU B 1 148 ? -2.092 34.562 20.828 1 41.88 148 GLU B O 1
ATOM 2753 N N . VAL B 1 149 ? -1.26 33.438 19.234 1 41.53 149 VAL B N 1
ATOM 2754 C CA . VAL B 1 149 ? 0.008 33.094 19.875 1 41.53 149 VAL B CA 1
ATOM 2755 C C . VAL B 1 149 ? 1.102 34.031 19.375 1 41.53 149 VAL B C 1
ATOM 2757 O O . VAL B 1 149 ? 1.321 34.156 18.172 1 41.53 149 VAL B O 1
ATOM 2760 N N . ASP B 1 150 ? 1.371 35.25 20.016 1 43.59 150 ASP B N 1
ATOM 2761 C CA . ASP B 1 150 ? 2.531 36.094 19.734 1 43.59 150 ASP B CA 1
ATOM 2762 C C . ASP B 1 150 ? 3.773 35.562 20.453 1 43.59 150 ASP B C 1
ATOM 2764 O O . ASP B 1 150 ? 3.695 34.625 21.234 1 43.59 150 ASP B O 1
ATOM 2768 N N . ASN B 1 151 ? 4.984 36.094 19.891 1 43.06 151 ASN B N 1
ATOM 2769 C CA . ASN B 1 151 ? 6.285 35.688 20.422 1 43.06 151 ASN B CA 1
ATOM 2770 C C . ASN B 1 151 ? 6.285 35.688 21.953 1 43.06 151 ASN B C 1
ATOM 2772 O O . ASN B 1 151 ? 6.891 34.812 22.578 1 43.06 151 ASN B O 1
ATOM 2776 N N . TYR B 1 152 ? 5.766 36.656 22.484 1 44.59 152 TYR B N 1
ATOM 2777 C CA . TYR B 1 152 ? 5.727 36.875 23.938 1 44.59 152 TYR B CA 1
ATOM 2778 C C . TYR B 1 152 ? 4.941 35.75 24.609 1 44.59 152 TYR B C 1
ATOM 2780 O O . TYR B 1 152 ? 5.367 35.219 25.641 1 44.59 152 TYR B O 1
ATOM 2788 N N . ASN B 1 153 ? 3.91 35.344 24 1 46.56 153 ASN B N 1
ATOM 2789 C CA . ASN B 1 153 ? 3.057 34.312 24.594 1 46.56 153 ASN B CA 1
ATOM 2790 C C . ASN B 1 153 ? 3.697 32.938 24.516 1 46.56 153 ASN B C 1
ATOM 2792 O O . ASN B 1 153 ? 3.568 32.125 25.453 1 46.56 153 ASN B O 1
ATOM 2796 N N . ILE B 1 154 ? 4.484 32.781 23.547 1 47.12 154 ILE B N 1
ATOM 2797 C CA . ILE B 1 154 ? 5.207 31.516 23.422 1 47.12 154 ILE B CA 1
ATOM 2798 C C . ILE B 1 154 ? 6.219 31.391 24.562 1 47.12 154 ILE B C 1
ATOM 2800 O O . ILE B 1 154 ? 6.348 30.328 25.172 1 47.12 154 ILE B O 1
ATOM 2804 N N . LYS B 1 155 ? 6.922 32.5 24.719 1 47.06 155 LYS B N 1
ATOM 2805 C CA . LYS B 1 155 ? 7.922 32.5 25.781 1 47.06 155 LYS B CA 1
ATOM 2806 C C . LYS B 1 155 ? 7.281 32.219 27.141 1 47.06 155 LYS B C 1
ATOM 2808 O O . LYS B 1 155 ? 7.82 31.422 27.922 1 47.06 155 LYS B O 1
ATOM 2813 N N . ASN B 1 156 ? 6.23 32.844 27.469 1 49.22 156 ASN B N 1
ATOM 2814 C CA . ASN B 1 156 ? 5.551 32.656 28.75 1 49.22 156 ASN B CA 1
ATOM 2815 C C . ASN B 1 156 ? 4.973 31.25 28.859 1 49.22 156 ASN B C 1
ATOM 2817 O O . ASN B 1 156 ? 5.035 30.641 29.938 1 49.22 156 ASN B O 1
ATOM 2821 N N . ILE B 1 157 ? 4.504 30.766 27.766 1 47.72 157 ILE B N 1
ATOM 2822 C CA . ILE B 1 157 ? 3.949 29.406 27.75 1 47.72 157 ILE B CA 1
ATOM 2823 C C . ILE B 1 157 ? 5.062 28.391 27.984 1 47.72 157 ILE B C 1
ATOM 2825 O O . ILE B 1 157 ? 4.891 27.453 28.766 1 47.72 157 ILE B O 1
ATOM 2829 N N . LEU B 1 158 ? 6.125 28.75 27.344 1 48 158 LEU B N 1
ATOM 2830 C CA . LEU B 1 158 ? 7.285 27.891 27.562 1 48 158 LEU B CA 1
ATOM 2831 C C . LEU B 1 158 ? 7.742 27.953 29.016 1 48 158 LEU B C 1
ATOM 2833 O O . LEU B 1 158 ? 8.047 26.922 29.609 1 48 158 LEU B O 1
ATOM 2837 N N . ARG B 1 159 ? 7.844 29.188 29.484 1 49.75 159 ARG B N 1
ATOM 2838 C CA . ARG B 1 159 ? 8.273 29.422 30.859 1 49.75 159 ARG B CA 1
ATOM 2839 C C . ARG B 1 159 ? 7.32 28.75 31.844 1 49.75 159 ARG B C 1
ATOM 2841 O O . ARG B 1 159 ? 7.762 28.094 32.781 1 49.75 159 ARG B O 1
ATOM 2848 N N . GLU B 1 160 ? 6.141 28.938 31.609 1 50.06 160 GLU B N 1
ATOM 2849 C CA . GLU B 1 160 ? 5.145 28.453 32.562 1 50.06 160 GLU B CA 1
ATOM 2850 C C . GLU B 1 160 ? 5.086 26.922 32.562 1 50.06 160 GLU B C 1
ATOM 2852 O O . GLU B 1 160 ? 4.699 26.312 33.562 1 50.06 160 GLU B O 1
ATOM 2857 N N . ASN B 1 161 ? 5.531 26.375 31.484 1 45.47 161 ASN B N 1
ATOM 2858 C CA . ASN B 1 161 ? 5.445 24.922 31.422 1 45.47 161 ASN B CA 1
ATOM 2859 C C . ASN B 1 161 ? 6.816 24.266 31.594 1 45.47 161 ASN B C 1
ATOM 2861 O O . ASN B 1 161 ? 6.98 23.078 31.312 1 45.47 161 ASN B O 1
ATOM 2865 N N . GLY B 1 162 ? 7.723 25.078 32 1 44.47 162 GLY B N 1
ATOM 2866 C CA . GLY B 1 162 ? 9.031 24.641 32.438 1 44.47 162 GLY B CA 1
ATOM 2867 C C . GLY B 1 162 ? 10 24.375 31.312 1 44.47 162 GLY B C 1
ATOM 2868 O O . GLY B 1 162 ? 10.984 23.656 31.484 1 44.47 162 GLY B O 1
ATOM 2869 N N . LEU B 1 163 ? 9.695 24.797 30.172 1 43.69 163 LEU B N 1
ATOM 2870 C CA . LEU B 1 163 ? 10.508 24.469 29 1 43.69 163 LEU B CA 1
ATOM 2871 C C . LEU B 1 163 ? 11.617 25.5 28.812 1 43.69 163 LEU B C 1
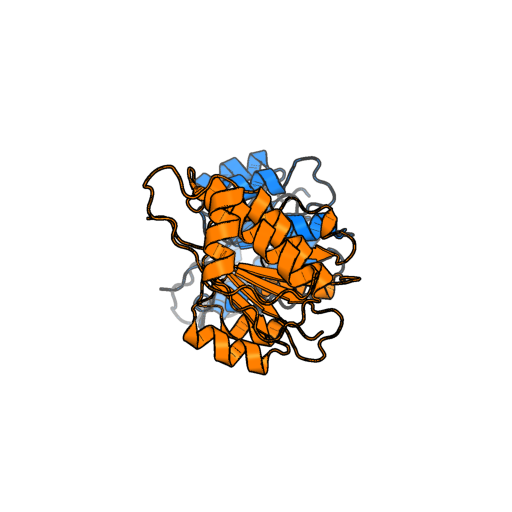ATOM 2873 O O . LEU B 1 163 ? 12.516 25.297 27.984 1 43.69 163 LEU B O 1
ATOM 2877 N N . TYR B 1 164 ? 11.664 26.578 29.438 1 42.09 164 TYR B N 1
ATOM 2878 C CA . TYR B 1 164 ? 12.695 27.609 29.312 1 42.09 164 TYR B CA 1
ATOM 2879 C C . TYR B 1 164 ? 13.945 27.234 30.094 1 42.09 164 TYR B C 1
ATOM 2881 O O . TYR B 1 164 ? 14.992 27.859 29.938 1 42.09 164 TYR B O 1
ATOM 2889 N N . LYS B 1 165 ? 13.945 26.266 30.906 1 41.91 165 LYS B N 1
ATOM 2890 C CA . LYS B 1 165 ? 15.016 26.281 31.891 1 41.91 165 LYS B CA 1
ATOM 2891 C C . LYS B 1 165 ? 16.297 25.672 31.344 1 41.91 165 LYS B C 1
ATOM 2893 O O . LYS B 1 165 ? 17.391 25.984 31.797 1 41.91 165 LYS B O 1
ATOM 2898 N N . ASP B 1 166 ? 16.25 24.594 30.562 1 43.34 166 ASP B N 1
ATOM 2899 C CA . ASP B 1 166 ? 17.484 23.812 30.672 1 43.34 166 ASP B CA 1
ATOM 2900 C C . ASP B 1 166 ? 18.453 24.125 29.547 1 43.34 166 ASP B C 1
ATOM 2902 O O . ASP B 1 166 ? 19.344 23.328 29.25 1 43.34 166 ASP B O 1
ATOM 2906 N N . GLY B 1 167 ? 18.656 25.391 29.047 1 43.12 167 GLY B N 1
ATOM 2907 C CA . GLY B 1 167 ? 19.656 25.844 28.109 1 43.12 167 GLY B CA 1
ATOM 2908 C C . GLY B 1 167 ? 19.531 25.203 26.734 1 43.12 167 GLY B C 1
ATOM 2909 O O . GLY B 1 167 ? 20.375 25.406 25.859 1 43.12 167 GLY B O 1
ATOM 2910 N N . ARG B 1 168 ? 18.781 24.25 26.656 1 42.16 168 ARG B N 1
ATOM 2911 C CA . ARG B 1 168 ? 18.688 23.562 25.359 1 42.16 168 ARG B CA 1
ATOM 2912 C C . ARG B 1 168 ? 17.984 24.422 24.328 1 42.16 168 ARG B C 1
ATOM 2914 O O . ARG B 1 168 ? 17.172 25.281 24.688 1 42.16 168 ARG B O 1
ATOM 2921 N N . LYS B 1 169 ? 18.562 24.656 23.141 1 37.56 169 LYS B N 1
ATOM 2922 C CA . LYS B 1 169 ? 17.984 25.312 21.969 1 37.56 169 LYS B CA 1
ATOM 2923 C C . LYS B 1 169 ? 16.719 24.609 21.516 1 37.56 169 LYS B C 1
ATOM 2925 O O . LYS B 1 169 ? 16.688 23.375 21.391 1 37.56 169 LYS B O 1
ATOM 2930 N N . TYR B 1 170 ? 15.586 25.094 22 1 35.47 170 TYR B N 1
ATOM 2931 C CA . TYR B 1 170 ? 14.297 24.578 21.531 1 35.47 170 TYR B CA 1
ATOM 2932 C C . TYR B 1 170 ? 13.938 25.188 20.188 1 35.47 170 TYR B C 1
ATOM 2934 O O . TYR B 1 170 ? 14.219 26.359 19.922 1 35.47 170 TYR B O 1
ATOM 2942 N N . TYR B 1 171 ? 14.023 24.453 19.156 1 32.31 171 TYR B N 1
ATOM 2943 C CA . TYR B 1 171 ? 13.516 24.922 17.875 1 32.31 171 TYR B CA 1
ATOM 2944 C C . TYR B 1 171 ? 11.992 24.938 17.859 1 32.31 171 TYR B C 1
ATOM 2946 O O . TYR B 1 171 ? 11.352 23.969 18.281 1 32.31 171 TYR B O 1
ATOM 2954 N N . ILE B 1 172 ? 11.461 26.047 18.156 1 34.34 172 ILE B N 1
ATOM 2955 C CA . ILE B 1 172 ? 10.031 26.328 18.078 1 34.34 172 ILE B CA 1
ATOM 2956 C C . ILE B 1 172 ? 9.609 26.422 16.609 1 34.34 172 ILE B C 1
ATOM 2958 O O . ILE B 1 172 ? 10.18 27.188 15.844 1 34.34 172 ILE B O 1
ATOM 2962 N N . SER B 1 173 ? 9.203 25.297 16.094 1 33.81 173 SER B N 1
ATOM 2963 C CA . SER B 1 173 ? 8.609 25.531 14.781 1 33.81 173 SER B CA 1
ATOM 2964 C C . SER B 1 173 ? 7.188 26.062 14.906 1 33.81 173 SER B C 1
ATOM 2966 O O . SER B 1 173 ? 6.422 25.625 15.766 1 33.81 173 SER B O 1
ATOM 2968 N N . ILE B 1 174 ? 7.039 27.344 14.758 1 33.62 174 ILE B N 1
ATOM 2969 C CA . ILE B 1 174 ? 5.75 28.016 14.609 1 33.62 174 ILE B CA 1
ATOM 2970 C C . ILE B 1 174 ? 5.047 27.516 13.352 1 33.62 174 ILE B C 1
ATOM 2972 O O . ILE B 1 174 ? 5.613 27.562 12.258 1 33.62 174 ILE B O 1
ATOM 2976 N N . VAL B 1 175 ? 4.203 26.594 13.695 1 34 175 VAL B N 1
ATOM 2977 C CA . VAL B 1 175 ? 3.408 26.109 12.57 1 34 175 VAL B CA 1
ATOM 2978 C C . VAL B 1 175 ? 2.25 27.062 12.305 1 34 175 VAL B C 1
ATOM 2980 O O . VAL B 1 175 ? 1.472 27.375 13.211 1 34 175 VAL B O 1
ATOM 2983 N N . ARG B 1 176 ? 2.447 27.984 11.492 1 31.39 176 ARG B N 1
ATOM 2984 C CA . ARG B 1 176 ? 1.316 28.766 11.008 1 31.39 176 ARG B CA 1
ATOM 2985 C C . ARG B 1 176 ? 0.298 27.875 10.297 1 31.39 176 ARG B C 1
ATOM 2987 O O . ARG B 1 176 ? 0.641 27.156 9.359 1 31.39 176 ARG B O 1
ATOM 2994 N N . ILE B 1 177 ? -0.666 27.359 11.109 1 34.78 177 ILE B N 1
ATOM 2995 C CA . ILE B 1 177 ? -1.819 26.781 10.438 1 34.78 177 ILE B CA 1
ATOM 2996 C C . ILE B 1 177 ? -2.684 27.875 9.828 1 34.78 177 ILE B C 1
ATOM 2998 O O . ILE B 1 177 ? -3.271 28.688 10.555 1 34.78 177 ILE B O 1
ATOM 3002 N N . ASP B 1 178 ? -2.326 28.438 8.859 1 31.52 178 ASP B N 1
ATOM 3003 C CA . ASP B 1 178 ? -3.018 29.578 8.281 1 31.52 178 ASP B CA 1
ATOM 3004 C C . ASP B 1 178 ? -4.523 29.344 8.219 1 31.52 178 ASP B C 1
ATOM 3006 O O . ASP B 1 178 ? -5.309 30.188 8.648 1 31.52 178 ASP B O 1
ATOM 3010 N N . ASN B 1 179 ? -4.934 28.609 7.168 1 28.48 179 ASN B N 1
ATOM 3011 C CA . ASN B 1 179 ? -6.363 28.656 6.875 1 28.48 179 ASN B CA 1
ATOM 3012 C C . ASN B 1 179 ? -7.148 27.719 7.781 1 28.48 179 ASN B C 1
ATOM 3014 O O . ASN B 1 179 ? -7.273 26.516 7.488 1 28.48 179 ASN B O 1
ATOM 3018 N N . ILE B 1 180 ? -6.883 27.797 9 1 27.41 180 ILE B N 1
ATOM 3019 C CA . ILE B 1 180 ? -7.871 27.125 9.836 1 27.41 180 ILE B CA 1
ATOM 3020 C C . ILE B 1 180 ? -9.258 27.719 9.57 1 27.41 180 ILE B C 1
ATOM 3022 O O . ILE B 1 180 ? -9.477 28.906 9.758 1 27.41 180 ILE B O 1
ATOM 3026 N N . VAL B 1 181 ? -9.938 27.375 8.523 1 23.52 181 VAL B N 1
ATOM 3027 C CA . VAL B 1 181 ? -11.312 27.828 8.375 1 23.52 181 VAL B CA 1
ATOM 3028 C C . VAL B 1 181 ? -12.055 27.703 9.703 1 23.52 181 VAL B C 1
ATOM 3030 O O . VAL B 1 181 ? -12.109 26.609 10.281 1 23.52 181 VAL B O 1
ATOM 3033 N N . TYR B 1 182 ? -12.133 28.75 10.352 1 22.72 182 TYR B N 1
ATOM 3034 C CA . TYR B 1 182 ? -13.133 28.906 11.406 1 22.72 182 TYR B CA 1
ATOM 3035 C C . TYR B 1 182 ? -14.539 28.719 10.852 1 22.72 182 TYR B C 1
ATOM 3037 O O . TYR B 1 182 ? -14.82 29.094 9.711 1 22.72 182 TYR B O 1
#

Radius of gyration: 25.75 Å; Cα contacts (8 Å, |Δi|>4): 516; chains: 2; bounding box: 37×72×70 Å

Solvent-accessible surface area (backbone atoms only — not comparable to full-atom values): 20532 Å² total; per-residue (Å²): 128,68,61,65,41,22,37,36,33,31,49,53,50,66,71,57,49,50,53,52,48,47,50,43,27,76,68,18,46,34,64,51,39,42,40,55,22,81,40,69,70,57,37,56,65,46,45,79,73,67,59,53,43,35,37,41,33,36,53,72,83,51,88,68,64,60,63,62,59,51,51,76,46,66,91,53,84,54,41,34,34,39,31,30,78,77,81,48,70,71,55,52,38,49,35,25,67,62,60,38,40,40,65,43,44,57,91,42,55,87,73,56,79,63,64,66,52,48,71,73,43,67,59,18,57,33,86,72,15,57,50,50,20,53,48,49,46,49,47,50,52,32,51,72,66,70,48,86,82,48,76,67,52,49,50,50,52,31,47,74,68,60,55,62,67,78,79,66,87,74,76,76,49,76,51,63,58,69,68,64,78,123,128,67,61,64,39,22,36,37,33,31,49,51,49,66,70,57,48,50,51,51,48,47,51,43,27,76,69,18,49,36,66,52,40,40,40,52,22,81,40,69,69,57,38,56,63,46,46,79,72,67,62,53,43,34,35,41,33,36,55,72,84,49,90,67,64,61,64,62,59,52,51,76,47,66,91,53,82,54,42,35,34,39,31,30,78,74,82,47,69,70,56,51,37,50,35,24,67,62,59,37,40,41,66,43,45,57,92,44,57,87,73,57,79,62,63,66,53,48,70,74,44,69,60,19,56,35,86,75,18,56,54,51,20,52,48,48,46,50,48,50,52,33,52,74,65,71,48,87,82,48,76,68,50,50,51,50,51,31,46,74,69,61,59,64,67,78,77,66,84,73,78,75,53,77,49,62,57,69,66,63,77,123